Protein AF-A0A1V9ZG89-F1 (afdb_monomer_lite)

Radius of gyration: 30.17 Å; chains: 1; bounding box: 65×64×120 Å

InterPro domains:
  IPR013087 Zinc finger C2H2-type [PF13912] (312-332)
  IPR013087 Zinc finger C2H2-type [PS00028] (312-332)
  IPR013087 Zinc finger C2H2-type [PS50157] (310-337)

pLDDT: mean 73.25, std 16.42, range [35.5, 95.25]

Secondary structure (DSSP, 8-state):
--HHHHHHHHHHHHHHHHHHHHHHHHHTTSSS-HHHHHHHHH-TT--HHHHHHHHHHHHHHHHHHHHHHTT-----------TTT----GGGEEEETTEEEE--GGG-----EEES----TTTTT---SSS--TT---PPP-TTS-HHHHTPPPPPS-STTHHHHHHHHHHHHHHHTTTT--TTSPPHHHHHHHHHHHHHHHHHHHHHTT--HHHHHHHHHHHHHHHHH-S--S-HHHHHHHHHHHHHHHHSPPPPEE-TTT--EESSHHHHHH---S-----------------------EEETTEEEEE-SSSS-EESSHHHHHHHHHHHHHHHHHHS----PPPP----

Sequence (352 aa):
MSTTIDVHCTAFFAMLENASAKMNRMATIEEASVEERIVAAFATTATIADVKMIMTVIRSDLVEAAQTEVVSKPPVQPSYTCDMCGSQYPDSFVLVDNSIVCIGENGAGCGNVLESSRLFEGNAYRRFEDEEDRSHHGPAPNPLFSSAYNLKVNISKDGAGAAALRRTLDTVEMNCSEFDLDSRQTRMGYKDQMKRFAFKMIDDIGANLELHHRVLAVAKLTFARFRNHRAQIRHLHATIAACVLLALPATRPGPSFTCATCGAVFNAKRALRFHSCARRVSEVADAPEIEMVVEKPKSAIEFIGDRLVLPCYVCPRVFSTLAALEVHMARHANSKRKSTGLSDRPLKQSIH

Foldseek 3Di:
DPPPVVVVVVVVVVVVVVVVVVVVVVVVCVPPDLLQVLCCLLPVPDDSVRLVVLLVVLVVLLVVLVVVVPPDDDPPDDQDADPVPRDSDVVQWDQDQLWTFGCDVPRPGPRDTPGPNNDDVPPVQDPDDDDDRPSPPDDDADPLADPVVSPDDDQDPDDDCSVVVVVVSLVVQCVVQPPPDDPQAAGRSVLRVLLVVLLVSLVVVCVVSVPDVQLSVQLSSSSSSSSVSDRDDDCSSSSSSSSSVVSVVLPPQADWDADPQPRDTHSDPVVVVPDDDPPPDDDDDDDDDDDDPDPDDDFDFHDDDPATWGAAPVDRDTDRDPVVNVVVVVVVVVVVVVVPDDDDDDDDDDDD

Structure (mmCIF, N/CA/C/O backbone):
data_AF-A0A1V9ZG89-F1
#
_entry.id   AF-A0A1V9ZG89-F1
#
loop_
_atom_site.group_PDB
_atom_site.id
_atom_site.type_symbol
_atom_site.label_atom_id
_atom_site.label_alt_id
_atom_site.label_comp_id
_atom_site.label_asym_id
_atom_site.label_entity_id
_atom_site.label_seq_id
_atom_site.pdbx_PDB_ins_code
_atom_site.Cartn_x
_atom_site.Cartn_y
_atom_site.Cartn_z
_atom_site.occupancy
_atom_site.B_iso_or_equiv
_atom_site.auth_seq_id
_atom_site.auth_comp_id
_atom_site.auth_asym_id
_atom_site.auth_atom_id
_atom_site.pdbx_PDB_model_num
ATOM 1 N N . MET A 1 1 ? -9.612 4.943 60.350 1.00 49.91 1 MET A N 1
ATOM 2 C CA . MET A 1 1 ? -8.788 4.213 59.359 1.00 49.91 1 MET A CA 1
ATOM 3 C C . MET A 1 1 ? -9.660 3.332 58.447 1.00 49.91 1 MET A C 1
ATOM 5 O O . MET A 1 1 ? -9.361 2.162 58.286 1.00 49.91 1 MET A O 1
ATOM 9 N N . SER A 1 2 ? -10.735 3.865 57.844 1.00 54.31 2 SER A N 1
ATOM 10 C CA . SER A 1 2 ? -11.683 3.048 57.049 1.00 54.31 2 SER A CA 1
ATOM 11 C C . SER A 1 2 ? -11.973 3.600 55.648 1.00 54.31 2 SER A C 1
ATOM 13 O O . SER A 1 2 ? -12.810 3.057 54.947 1.00 54.31 2 SER A O 1
ATOM 15 N N . THR A 1 3 ? -11.305 4.676 55.220 1.00 57.50 3 THR A N 1
ATOM 16 C CA . THR A 1 3 ? -11.655 5.395 53.981 1.00 57.50 3 THR A CA 1
ATOM 17 C C . THR A 1 3 ? -10.809 5.006 52.769 1.00 57.50 3 THR A C 1
ATOM 19 O O . THR A 1 3 ? -11.207 5.268 51.643 1.00 57.50 3 THR A O 1
ATOM 22 N N . THR A 1 4 ? -9.655 4.362 52.956 1.00 56.50 4 THR A N 1
ATOM 23 C CA . THR A 1 4 ? -8.776 3.954 51.845 1.00 56.50 4 THR A CA 1
ATOM 24 C C . THR A 1 4 ? -9.200 2.632 51.203 1.00 56.50 4 THR A C 1
ATOM 26 O O . THR A 1 4 ? -8.993 2.441 50.008 1.00 56.50 4 THR A O 1
ATOM 29 N N . ILE A 1 5 ? -9.836 1.737 51.962 1.00 58.84 5 ILE A N 1
ATOM 30 C CA . ILE A 1 5 ? -10.285 0.425 51.468 1.00 58.84 5 ILE A CA 1
ATOM 31 C C . ILE A 1 5 ? -11.496 0.573 50.529 1.00 58.84 5 ILE A C 1
ATOM 33 O O . ILE A 1 5 ? -11.546 -0.093 49.494 1.00 58.84 5 ILE A O 1
ATOM 37 N N . ASP A 1 6 ? -12.406 1.509 50.812 1.00 59.34 6 ASP A N 1
ATOM 38 C CA . ASP A 1 6 ? -13.583 1.771 49.967 1.00 59.34 6 ASP A CA 1
ATOM 39 C C . ASP A 1 6 ? -13.225 2.367 48.598 1.00 59.34 6 ASP A C 1
ATOM 41 O O . ASP A 1 6 ? -13.835 2.024 47.583 1.00 59.34 6 ASP A O 1
ATOM 45 N N . VAL A 1 7 ? -12.191 3.210 48.527 1.00 66.50 7 VAL A N 1
ATOM 46 C CA . VAL A 1 7 ? -11.736 3.806 47.256 1.00 66.50 7 VAL A CA 1
ATOM 47 C C . VAL A 1 7 ? -11.095 2.750 46.349 1.00 66.50 7 VAL A C 1
ATOM 49 O O . VAL A 1 7 ? -11.297 2.755 45.135 1.00 66.50 7 VAL A O 1
ATOM 52 N N . HIS A 1 8 ? -10.362 1.795 46.924 1.00 63.19 8 HIS A N 1
ATOM 53 C CA . HIS A 1 8 ? -9.784 0.699 46.148 1.00 63.19 8 HIS A CA 1
ATOM 54 C C . HIS A 1 8 ? -10.832 -0.328 45.705 1.00 63.19 8 HIS A C 1
ATOM 56 O O . HIS A 1 8 ? -10.753 -0.812 44.575 1.00 63.19 8 HIS A O 1
ATOM 62 N N . CYS A 1 9 ? -11.844 -0.613 46.532 1.00 64.56 9 CYS A N 1
ATOM 63 C CA . CYS A 1 9 ? -12.944 -1.497 46.140 1.00 64.56 9 CYS A CA 1
ATOM 64 C C . CYS A 1 9 ? -13.782 -0.884 45.013 1.00 64.56 9 CYS A C 1
ATOM 66 O O . CYS A 1 9 ? -14.044 -1.551 44.015 1.00 64.56 9 CYS A O 1
ATOM 68 N N . THR A 1 10 ? -14.140 0.398 45.111 1.00 70.31 10 THR A N 1
ATOM 69 C CA . THR A 1 10 ? -14.907 1.090 44.059 1.00 70.31 10 THR A CA 1
ATOM 70 C C . THR A 1 10 ? -14.147 1.170 42.733 1.00 70.31 10 THR A C 1
ATOM 72 O O . THR A 1 10 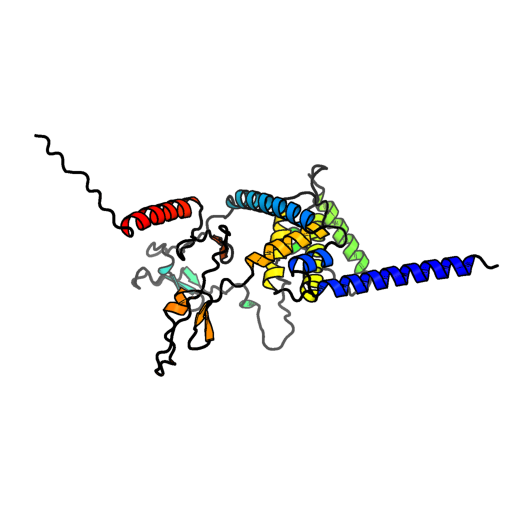? -14.731 0.906 41.682 1.00 70.31 10 THR A O 1
ATOM 75 N N . ALA A 1 11 ? -12.835 1.428 42.758 1.00 68.81 11 ALA A N 1
ATOM 76 C CA . ALA A 1 11 ? -12.003 1.396 41.552 1.00 68.81 11 ALA A CA 1
ATOM 77 C C . ALA A 1 11 ? -11.924 -0.008 40.920 1.00 68.81 11 ALA A C 1
ATOM 79 O O . ALA A 1 11 ? -11.954 -0.142 39.695 1.00 68.81 11 ALA A O 1
ATOM 80 N N . PHE A 1 12 ? -11.859 -1.058 41.742 1.00 73.06 12 PHE A N 1
ATOM 81 C CA . PHE A 1 12 ? -11.816 -2.441 41.272 1.00 73.06 12 PHE A CA 1
ATOM 82 C C . PHE A 1 12 ? -13.149 -2.888 40.650 1.00 73.06 12 PHE A C 1
ATOM 84 O O . PHE A 1 12 ? -13.154 -3.480 39.569 1.00 73.06 12 PHE A O 1
ATOM 91 N N . PHE A 1 13 ? -14.284 -2.537 41.264 1.00 71.50 13 PHE A N 1
ATOM 92 C CA . PHE A 1 13 ? -15.605 -2.813 40.691 1.00 71.50 13 PHE A CA 1
ATOM 93 C C . PHE A 1 13 ? -15.846 -2.035 39.391 1.00 71.50 13 PHE A C 1
ATOM 95 O O . PHE A 1 13 ? -16.314 -2.625 38.421 1.00 71.50 13 PHE A O 1
ATOM 102 N N . ALA A 1 14 ? -15.404 -0.777 39.297 1.00 68.00 14 ALA A N 1
ATOM 103 C CA . ALA A 1 14 ? -15.458 -0.018 38.046 1.00 68.00 14 ALA A CA 1
ATOM 104 C C . ALA A 1 14 ? -14.586 -0.639 36.933 1.00 68.00 14 ALA A C 1
ATOM 106 O O . ALA A 1 14 ? -14.942 -0.599 35.753 1.00 68.00 14 ALA A O 1
ATOM 107 N N . MET A 1 15 ? -13.441 -1.242 37.274 1.00 69.69 15 MET A N 1
ATOM 108 C CA . MET A 1 15 ? -12.623 -1.988 36.310 1.00 69.69 15 MET A CA 1
ATOM 109 C C . MET A 1 15 ? -13.309 -3.275 35.836 1.00 69.69 15 MET A C 1
ATOM 111 O O . MET A 1 15 ? -13.258 -3.580 34.643 1.00 69.69 15 MET A O 1
ATOM 115 N N . LEU A 1 16 ? -13.978 -4.002 36.733 1.00 67.00 16 LEU A N 1
ATOM 116 C CA . LEU A 1 16 ? -14.730 -5.213 36.394 1.00 67.00 16 LEU A CA 1
ATOM 117 C C . LEU A 1 16 ? -15.980 -4.915 35.561 1.00 67.00 16 LEU A C 1
ATOM 119 O O . LEU A 1 16 ? -16.250 -5.636 34.603 1.00 67.00 16 LEU A O 1
ATOM 123 N N . GLU A 1 17 ? -16.703 -3.836 35.854 1.00 69.75 17 GLU A N 1
ATOM 124 C CA . GLU A 1 17 ? -17.838 -3.388 35.042 1.00 69.75 17 GLU A CA 1
ATOM 125 C C . GLU A 1 17 ? -17.392 -2.962 33.639 1.00 69.75 17 GLU A C 1
ATOM 127 O O . GLU A 1 17 ? -18.022 -3.339 32.653 1.00 69.75 17 GLU A O 1
ATOM 132 N N . ASN A 1 18 ? -16.253 -2.272 33.516 1.00 66.62 18 ASN A N 1
ATOM 133 C CA . ASN A 1 18 ? -15.667 -1.940 32.215 1.00 66.62 18 ASN A CA 1
ATOM 134 C C . ASN A 1 18 ? -15.190 -3.185 31.447 1.00 66.62 18 ASN A C 1
ATOM 136 O O . ASN A 1 18 ? -15.340 -3.251 30.225 1.00 66.62 18 ASN A O 1
ATOM 140 N N . ALA A 1 19 ? -14.636 -4.185 32.139 1.00 57.94 19 ALA A N 1
ATOM 141 C CA . ALA A 1 19 ? -14.240 -5.456 31.535 1.00 57.94 19 ALA A CA 1
ATOM 142 C C . ALA A 1 19 ? -15.459 -6.280 31.086 1.00 57.94 19 ALA A C 1
ATOM 144 O O . ALA A 1 19 ? -15.465 -6.805 29.975 1.00 57.94 19 ALA A O 1
ATOM 145 N N . SER A 1 20 ? -16.518 -6.320 31.897 1.00 54.66 20 SER A N 1
ATOM 146 C CA . SER A 1 20 ? -17.792 -6.972 31.581 1.00 54.66 20 SER A CA 1
ATOM 147 C C . SER A 1 20 ? -18.514 -6.276 30.423 1.00 54.66 20 SER A C 1
ATOM 149 O O . SER A 1 20 ? -18.955 -6.931 29.483 1.00 54.66 20 SER A O 1
ATOM 151 N N . ALA A 1 21 ? -18.530 -4.940 30.393 1.00 55.59 21 ALA A N 1
ATOM 152 C CA . ALA A 1 21 ? -19.053 -4.167 29.267 1.00 55.59 21 ALA A CA 1
ATOM 153 C C . ALA A 1 21 ? -18.241 -4.400 27.981 1.00 55.59 21 ALA A C 1
ATOM 155 O O . ALA A 1 21 ? -18.813 -4.459 26.892 1.00 55.59 21 ALA A O 1
ATOM 156 N N . LYS A 1 22 ? -16.918 -4.576 28.091 1.00 55.16 22 LYS A N 1
ATOM 157 C CA . LYS A 1 22 ? -16.052 -4.949 26.965 1.00 55.16 22 LYS A CA 1
ATOM 158 C C . LYS A 1 22 ? -16.350 -6.369 26.472 1.00 55.16 22 LYS A C 1
ATOM 160 O O . LYS A 1 22 ? -16.452 -6.557 25.265 1.00 55.16 22 LYS A O 1
ATOM 165 N N . MET A 1 23 ? -16.555 -7.334 27.370 1.00 53.31 23 MET A N 1
ATOM 166 C CA . MET A 1 23 ? -16.915 -8.713 27.012 1.00 53.31 23 MET A CA 1
ATOM 167 C C . MET A 1 23 ? -18.323 -8.817 26.408 1.00 53.31 23 MET A C 1
ATOM 169 O O . MET A 1 23 ? -18.484 -9.446 25.367 1.00 53.31 23 MET A O 1
ATOM 173 N N . ASN A 1 24 ? -19.319 -8.130 26.973 1.00 54.62 24 ASN A N 1
ATOM 174 C CA . ASN A 1 24 ? -20.681 -8.100 26.429 1.00 54.62 24 ASN A CA 1
ATOM 175 C C . ASN A 1 24 ? -20.750 -7.398 25.066 1.00 54.62 24 ASN A C 1
ATOM 177 O O . ASN A 1 24 ? -21.476 -7.853 24.187 1.00 54.62 24 ASN A O 1
ATOM 181 N N . ARG A 1 25 ? -19.948 -6.346 24.837 1.00 55.53 25 ARG A N 1
ATOM 182 C CA . ARG A 1 25 ? -19.817 -5.741 23.500 1.00 55.53 25 ARG A CA 1
ATOM 183 C C . ARG A 1 25 ? -19.153 -6.682 22.498 1.00 55.53 25 ARG A C 1
ATOM 185 O O . ARG A 1 25 ? -19.519 -6.645 21.333 1.00 55.53 25 ARG A O 1
ATOM 192 N N . MET A 1 26 ? -18.208 -7.521 22.928 1.00 50.84 26 MET A N 1
ATOM 193 C CA . MET A 1 26 ? -17.593 -8.531 22.059 1.00 50.84 26 MET A CA 1
ATOM 194 C C . MET A 1 26 ? -18.554 -9.672 21.702 1.00 50.84 26 MET A C 1
ATOM 196 O O . MET A 1 26 ? -18.493 -10.161 20.581 1.00 50.84 26 MET A O 1
ATOM 200 N N . ALA A 1 27 ? -19.477 -10.039 22.593 1.00 44.66 27 ALA A N 1
ATOM 201 C CA . ALA A 1 27 ? -20.496 -11.054 22.316 1.00 44.66 27 ALA A CA 1
ATOM 202 C C . ALA A 1 27 ? -21.571 -10.569 21.321 1.00 44.66 27 ALA A C 1
ATOM 204 O O . ALA A 1 27 ? -21.986 -11.316 20.444 1.00 44.66 27 ALA A O 1
ATOM 205 N N . THR A 1 28 ? -21.967 -9.291 21.366 1.00 50.47 28 THR A N 1
ATOM 206 C CA . THR A 1 28 ? -22.924 -8.712 20.394 1.00 50.47 28 THR A CA 1
ATOM 207 C C . THR A 1 28 ? -22.358 -8.524 18.976 1.00 50.47 28 THR A C 1
ATOM 209 O O . THR A 1 28 ? -23.085 -8.140 18.067 1.00 50.47 28 THR A O 1
ATOM 212 N N . ILE A 1 29 ? -21.058 -8.763 18.770 1.00 51.72 29 ILE A N 1
ATOM 213 C CA . ILE A 1 29 ? -20.357 -8.592 17.483 1.00 51.72 29 ILE A CA 1
ATOM 214 C C . ILE A 1 29 ? -20.513 -9.825 16.572 1.00 51.72 29 ILE A C 1
ATOM 216 O O . ILE A 1 29 ? -20.262 -9.716 15.372 1.00 51.72 29 ILE A O 1
ATOM 220 N N . GLU A 1 30 ? -20.963 -10.973 17.090 1.00 50.12 30 GLU A N 1
ATOM 221 C CA . GLU A 1 30 ? -21.117 -12.203 16.293 1.00 50.12 30 GLU A CA 1
ATOM 222 C C . GLU A 1 30 ? -22.303 -12.163 15.309 1.00 50.12 30 GLU A C 1
ATOM 224 O O . GLU A 1 30 ? -22.226 -12.789 14.255 1.00 50.12 30 GLU A O 1
ATOM 229 N N . GLU A 1 31 ? -23.336 -11.354 15.573 1.00 47.06 31 GLU A N 1
ATOM 230 C CA . GLU A 1 31 ? -24.466 -11.119 14.648 1.00 47.06 31 GLU A CA 1
ATOM 231 C C . GLU A 1 31 ? -24.341 -9.808 13.846 1.00 47.06 31 GLU A C 1
ATOM 233 O O . GLU A 1 31 ? -25.161 -9.513 12.974 1.00 47.06 31 GLU A O 1
ATOM 238 N N . ALA A 1 32 ? -23.304 -9.013 14.116 1.00 59.25 32 ALA A N 1
ATOM 239 C CA . ALA A 1 32 ? -23.079 -7.728 13.467 1.00 59.25 32 ALA A CA 1
ATOM 240 C C . ALA A 1 32 ? -22.470 -7.913 12.068 1.00 59.25 32 ALA A C 1
ATOM 242 O O . ALA A 1 32 ? -21.632 -8.795 11.836 1.00 59.25 32 ALA A O 1
ATOM 243 N N . SER A 1 33 ? -22.852 -7.057 11.114 1.00 76.94 33 SER A N 1
ATOM 244 C CA . SER A 1 33 ? -22.313 -7.164 9.752 1.00 76.94 33 SER A CA 1
ATOM 245 C C . SER A 1 33 ? -20.785 -7.001 9.771 1.00 76.94 33 SER A C 1
ATOM 247 O O . SER A 1 33 ? -20.238 -6.281 10.609 1.00 76.94 33 SER A O 1
ATOM 249 N N . VAL A 1 34 ? -20.071 -7.637 8.834 1.00 80.56 34 VAL A N 1
ATOM 250 C CA . VAL A 1 34 ? -18.593 -7.587 8.757 1.00 80.56 34 VAL A CA 1
ATOM 251 C C . VAL A 1 34 ? -18.058 -6.147 8.819 1.00 80.56 34 VAL A C 1
ATOM 253 O O . VAL A 1 34 ? -17.001 -5.899 9.395 1.00 80.56 34 VAL A O 1
ATOM 256 N N . GLU A 1 35 ? -18.807 -5.182 8.280 1.00 82.50 35 GLU A N 1
ATOM 257 C CA . GLU A 1 35 ? -18.455 -3.760 8.315 1.00 82.50 35 GLU A CA 1
ATOM 258 C C . GLU A 1 35 ? -18.472 -3.181 9.739 1.00 82.50 35 GLU A C 1
ATOM 260 O O . GLU A 1 35 ? -17.590 -2.408 10.108 1.00 82.50 35 GLU A O 1
ATOM 265 N N . GLU A 1 36 ? -19.436 -3.582 10.564 1.00 82.81 36 GLU A N 1
ATOM 266 C CA . GLU A 1 36 ? -19.601 -3.108 11.943 1.00 82.81 36 GLU A CA 1
ATOM 267 C C . GLU A 1 36 ? -18.525 -3.700 12.853 1.00 82.81 36 GLU A C 1
ATOM 269 O O . GLU A 1 36 ? -17.955 -2.989 13.682 1.00 82.81 36 GLU A O 1
ATOM 274 N N . ARG A 1 37 ? -18.166 -4.971 12.622 1.00 83.31 37 ARG A N 1
ATOM 275 C CA . ARG A 1 37 ? -17.046 -5.639 13.302 1.00 83.31 37 ARG A CA 1
ATOM 276 C C . ARG A 1 37 ? -15.723 -4.911 13.050 1.00 83.31 37 ARG A C 1
ATOM 278 O O . ARG A 1 37 ? -14.941 -4.710 13.977 1.00 83.31 37 ARG A O 1
ATOM 285 N N . ILE A 1 38 ? -15.489 -4.470 11.811 1.00 84.62 38 ILE A N 1
ATOM 286 C CA . ILE A 1 38 ? -14.295 -3.699 11.435 1.00 84.62 38 ILE A CA 1
ATOM 287 C C . ILE A 1 38 ? -14.296 -2.335 12.128 1.00 84.62 38 ILE A C 1
ATOM 289 O O . ILE A 1 38 ? -13.294 -1.960 12.736 1.00 84.62 38 ILE A O 1
ATOM 293 N N . VAL A 1 39 ? -15.405 -1.593 12.077 1.00 85.62 39 VAL A N 1
ATOM 294 C CA . VAL A 1 39 ? -15.476 -0.270 12.720 1.00 85.62 39 VAL A CA 1
ATOM 295 C C . VAL A 1 39 ? -15.257 -0.384 14.229 1.00 85.62 39 VAL A C 1
ATOM 297 O O . VAL A 1 39 ? -14.451 0.370 14.769 1.00 85.62 39 VAL A O 1
ATOM 300 N N . ALA A 1 40 ? -15.873 -1.367 14.887 1.00 85.19 40 ALA A N 1
ATOM 301 C CA . ALA A 1 40 ? -15.694 -1.606 16.316 1.00 85.19 40 ALA A CA 1
ATOM 302 C C . ALA A 1 40 ? -14.246 -1.980 16.686 1.00 85.19 40 ALA A C 1
ATOM 304 O O . ALA A 1 40 ? -13.751 -1.554 17.731 1.00 85.19 40 ALA A O 1
ATOM 305 N N . ALA A 1 41 ? -13.556 -2.743 15.830 1.00 83.50 41 ALA A N 1
ATOM 306 C CA . ALA A 1 41 ? -12.175 -3.159 16.064 1.00 83.50 41 ALA A CA 1
ATOM 307 C C . ALA A 1 41 ? -11.163 -2.014 15.890 1.00 83.50 41 ALA A C 1
ATOM 309 O O . ALA A 1 41 ? -10.198 -1.925 16.648 1.00 83.50 41 ALA A O 1
ATOM 310 N N . PHE A 1 42 ? -11.372 -1.133 14.906 1.00 82.12 42 PHE A N 1
ATOM 311 C CA . PHE A 1 42 ? -10.442 -0.038 14.618 1.00 82.12 42 PHE A CA 1
ATOM 312 C C . PHE A 1 42 ? -10.752 1.246 15.392 1.00 82.12 42 PHE A C 1
ATOM 314 O O . PHE A 1 42 ? -9.827 1.925 15.834 1.00 82.12 42 PHE A O 1
ATOM 321 N N . ALA A 1 43 ? -12.024 1.617 15.535 1.00 79.75 43 ALA A N 1
ATOM 322 C CA . ALA A 1 43 ? -12.442 2.908 16.067 1.00 79.75 43 ALA A CA 1
ATOM 323 C C . ALA A 1 43 ? -13.523 2.734 17.139 1.00 79.75 43 ALA A C 1
ATOM 325 O O . ALA A 1 43 ? -14.717 2.827 16.874 1.00 79.75 43 ALA A O 1
ATOM 326 N N . THR A 1 44 ? -13.090 2.562 18.388 1.00 75.50 44 THR A N 1
ATOM 327 C CA . THR A 1 44 ? -13.987 2.387 19.545 1.00 75.50 44 THR A CA 1
ATOM 328 C C . THR A 1 44 ? -14.860 3.608 19.854 1.00 75.50 44 THR A C 1
ATOM 330 O O . THR A 1 44 ? -15.814 3.494 20.620 1.00 75.50 44 THR A O 1
ATOM 333 N N . THR A 1 45 ? -14.545 4.773 19.279 1.00 78.00 45 THR A N 1
ATOM 334 C CA . THR A 1 45 ? -15.222 6.054 19.532 1.00 78.00 45 THR A CA 1
ATOM 335 C C . THR A 1 45 ? -16.022 6.595 18.346 1.00 78.00 45 THR A C 1
ATOM 337 O O . THR A 1 45 ? -16.709 7.598 18.513 1.00 78.00 45 THR A O 1
ATOM 340 N N . ALA A 1 46 ? -15.936 5.980 17.162 1.00 81.19 46 ALA A N 1
ATOM 341 C CA . ALA A 1 46 ? -16.580 6.486 15.948 1.00 81.19 46 ALA A CA 1
ATOM 342 C C . ALA A 1 46 ? -17.772 5.615 15.545 1.00 81.19 46 ALA A C 1
ATOM 344 O O . ALA A 1 46 ? -17.727 4.391 15.671 1.00 81.19 46 ALA A O 1
ATOM 345 N N . THR A 1 47 ? -18.823 6.239 15.011 1.00 85.31 47 THR A N 1
ATOM 346 C CA . THR A 1 47 ? -19.957 5.496 14.452 1.00 85.31 47 THR A CA 1
ATOM 347 C C . THR A 1 47 ? -19.686 5.086 13.003 1.00 85.31 47 THR A C 1
ATOM 349 O O . THR A 1 47 ? -18.855 5.672 12.305 1.00 85.31 47 THR A O 1
ATOM 352 N N . ILE A 1 48 ? -20.431 4.099 12.502 1.00 83.75 48 ILE A N 1
ATOM 353 C CA . ILE A 1 48 ? -20.347 3.662 11.097 1.00 83.75 48 ILE A CA 1
ATOM 354 C C . ILE A 1 48 ? -20.666 4.820 10.134 1.00 83.75 48 ILE A C 1
ATOM 356 O O . ILE A 1 48 ? -20.083 4.902 9.052 1.00 83.75 48 ILE A O 1
ATOM 360 N N . ALA A 1 49 ? -21.565 5.732 10.520 1.00 86.19 49 ALA A N 1
ATOM 361 C CA . ALA A 1 49 ? -21.911 6.906 9.722 1.00 86.19 49 ALA A CA 1
ATOM 362 C C . ALA A 1 49 ? -20.714 7.858 9.561 1.00 86.19 49 ALA A C 1
ATOM 364 O O . ALA A 1 49 ? -20.426 8.296 8.444 1.00 86.19 49 ALA A O 1
ATOM 365 N N . ASP A 1 50 ? -19.961 8.096 10.638 1.00 84.94 50 ASP A N 1
ATOM 366 C CA . ASP A 1 50 ? -18.760 8.939 10.612 1.00 84.94 50 ASP A CA 1
ATOM 367 C C . ASP A 1 50 ? -17.685 8.341 9.702 1.00 84.94 50 ASP A C 1
ATOM 369 O O . ASP A 1 50 ? -17.090 9.032 8.870 1.00 84.94 50 ASP A O 1
ATOM 373 N N . VAL A 1 51 ? -17.478 7.024 9.797 1.00 86.62 51 VAL A N 1
ATOM 374 C CA . VAL A 1 51 ? -16.522 6.311 8.943 1.00 86.62 51 VAL A CA 1
ATOM 375 C C . VAL A 1 51 ? -16.953 6.377 7.474 1.00 86.62 51 VAL A C 1
ATOM 377 O O . VAL A 1 51 ? -16.112 6.618 6.609 1.00 86.62 51 VAL A O 1
ATOM 380 N N . LYS A 1 52 ? -18.253 6.261 7.168 1.00 87.94 52 LYS A N 1
ATOM 381 C CA . LYS A 1 52 ? -18.779 6.407 5.797 1.00 87.94 52 LYS A CA 1
ATOM 382 C C . LYS A 1 52 ? -18.561 7.812 5.224 1.00 87.94 52 LYS A C 1
ATOM 384 O O . LYS A 1 52 ? -18.222 7.927 4.045 1.00 87.94 52 LYS A O 1
ATOM 389 N N . MET A 1 53 ? -18.675 8.868 6.031 1.00 88.19 53 MET A N 1
ATOM 390 C CA . MET A 1 53 ? -18.314 10.226 5.595 1.00 88.19 53 MET A CA 1
ATOM 391 C C . MET A 1 53 ? -16.815 10.338 5.289 1.00 88.19 53 MET A C 1
ATOM 393 O O . MET A 1 53 ? -16.421 10.874 4.249 1.00 88.19 53 MET A O 1
ATOM 397 N N . ILE A 1 54 ? -15.963 9.753 6.133 1.00 87.56 54 ILE A N 1
ATOM 398 C CA . ILE A 1 54 ? -14.516 9.710 5.888 1.00 87.56 54 ILE A CA 1
ATOM 399 C C . ILE A 1 54 ? -14.206 8.925 4.602 1.00 87.56 54 ILE A C 1
ATOM 401 O O . ILE A 1 54 ? -13.367 9.357 3.814 1.00 87.56 54 ILE A O 1
ATOM 405 N N . MET A 1 55 ? -14.920 7.829 4.321 1.00 88.31 55 MET A N 1
ATOM 406 C CA . MET A 1 55 ? -14.766 7.070 3.072 1.00 88.31 55 MET A CA 1
ATOM 407 C C . MET A 1 55 ? -15.045 7.924 1.830 1.00 88.31 55 MET A C 1
ATOM 409 O O . MET A 1 55 ? -14.351 7.765 0.825 1.00 88.31 55 MET A O 1
ATOM 413 N N . THR A 1 56 ? -16.039 8.821 1.869 1.00 89.25 56 THR A N 1
ATOM 414 C CA . THR A 1 56 ? -16.315 9.710 0.727 1.00 89.25 56 THR A CA 1
ATOM 415 C C . THR A 1 56 ? -15.186 10.703 0.478 1.00 89.25 56 THR A C 1
ATOM 417 O O . THR A 1 56 ? -14.807 10.889 -0.675 1.00 89.25 56 THR A O 1
ATOM 420 N N . VAL A 1 57 ? -14.584 11.240 1.543 1.00 89.50 57 VAL A N 1
ATOM 421 C CA . VAL A 1 57 ? -13.425 12.143 1.449 1.00 89.50 57 VAL A CA 1
ATOM 422 C C . VAL A 1 57 ? -12.193 11.402 0.929 1.00 89.50 57 VAL A C 1
ATOM 424 O O . VAL A 1 57 ? -11.495 11.885 0.047 1.00 89.50 57 VAL A O 1
ATOM 427 N N . ILE A 1 58 ? -11.941 10.184 1.415 1.00 89.06 58 ILE A N 1
ATOM 428 C CA . ILE A 1 58 ? -10.826 9.372 0.912 1.00 89.06 58 ILE A CA 1
ATOM 429 C C . ILE A 1 58 ? -11.009 9.094 -0.584 1.00 89.06 58 ILE A C 1
ATOM 431 O O . ILE A 1 58 ? -10.051 9.179 -1.344 1.00 89.06 58 ILE A O 1
ATOM 435 N N . ARG A 1 59 ? -12.230 8.779 -1.034 1.00 88.69 59 ARG A N 1
ATOM 436 C CA . ARG A 1 59 ? -12.496 8.540 -2.459 1.00 88.69 59 ARG A CA 1
ATOM 437 C C . ARG A 1 59 ? -12.238 9.775 -3.319 1.00 88.69 59 ARG A C 1
ATOM 439 O O . ARG A 1 59 ? -11.619 9.610 -4.366 1.00 88.69 59 ARG A O 1
ATOM 446 N N . SER A 1 60 ? -12.689 10.964 -2.912 1.00 88.25 60 SER A N 1
ATOM 447 C CA . SER A 1 60 ? -12.433 12.193 -3.680 1.00 88.25 60 SER A CA 1
ATOM 448 C C . SER A 1 60 ? -10.938 12.473 -3.786 1.00 88.25 60 SER A C 1
ATOM 450 O O . SER A 1 60 ? -10.422 12.642 -4.886 1.00 88.25 60 SER A O 1
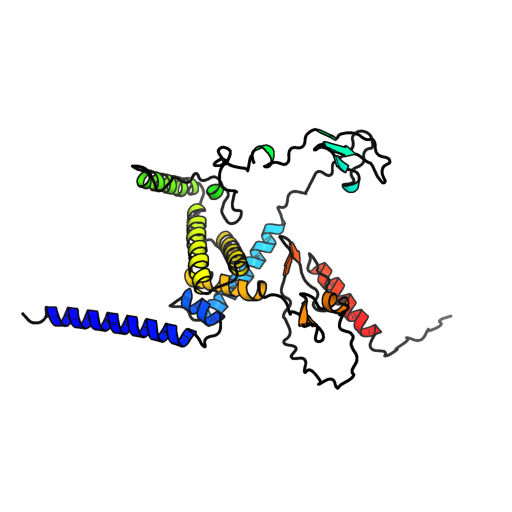ATOM 452 N N . ASP A 1 61 ? -10.224 12.379 -2.667 1.00 86.62 61 ASP A N 1
ATOM 453 C CA . ASP A 1 61 ? -8.785 12.630 -2.612 1.00 86.62 61 ASP A CA 1
ATOM 454 C C . ASP A 1 61 ? -7.991 11.628 -3.462 1.00 86.62 61 ASP A C 1
ATOM 456 O O . ASP A 1 61 ? -7.004 11.979 -4.101 1.00 86.62 61 ASP A O 1
ATOM 460 N N . LEU A 1 62 ? -8.405 10.359 -3.498 1.00 85.38 62 LEU A N 1
ATOM 461 C CA . LEU A 1 62 ? -7.754 9.358 -4.344 1.00 85.38 62 LEU A CA 1
ATOM 462 C C . LEU A 1 62 ? -7.980 9.620 -5.836 1.00 85.38 62 LEU A C 1
ATOM 464 O O . LEU A 1 62 ? -7.104 9.301 -6.638 1.00 85.38 62 LEU A O 1
ATOM 468 N N . VAL A 1 63 ? -9.130 10.183 -6.213 1.00 85.75 63 VAL A N 1
ATOM 469 C CA . VAL A 1 63 ? -9.399 10.597 -7.597 1.00 85.75 63 VAL A CA 1
ATOM 470 C C . VAL A 1 63 ? -8.535 11.802 -7.968 1.00 85.75 63 VAL A C 1
ATOM 472 O O . VAL A 1 63 ? -7.925 11.795 -9.035 1.00 85.75 63 VAL A O 1
ATOM 475 N N . GLU A 1 64 ? -8.414 12.790 -7.081 1.00 83.75 64 GLU A N 1
ATOM 476 C CA . GLU A 1 64 ? -7.542 13.959 -7.273 1.00 83.75 64 GLU A CA 1
ATOM 477 C C . GLU A 1 64 ? -6.057 13.561 -7.365 1.00 83.75 64 GLU A C 1
ATOM 479 O O . GLU A 1 64 ? -5.333 14.002 -8.264 1.00 83.75 64 GLU A O 1
ATOM 484 N N . ALA A 1 65 ? -5.608 12.646 -6.501 1.00 78.94 65 ALA A N 1
ATOM 485 C CA . ALA A 1 65 ? -4.260 12.083 -6.551 1.00 78.94 65 ALA A CA 1
ATOM 486 C C . ALA A 1 65 ? -4.007 11.310 -7.859 1.00 78.94 65 ALA A C 1
ATOM 488 O O . ALA A 1 65 ? -2.962 11.457 -8.489 1.00 78.94 65 ALA A O 1
ATOM 489 N N . ALA A 1 66 ? -4.981 10.520 -8.320 1.00 77.44 66 ALA A N 1
ATOM 490 C CA . ALA A 1 66 ? -4.850 9.785 -9.575 1.00 77.44 66 ALA A CA 1
ATOM 491 C C . ALA A 1 66 ? -4.749 10.716 -10.794 1.00 77.44 66 ALA A C 1
ATOM 493 O O . ALA A 1 66 ? -4.052 10.389 -11.747 1.00 77.44 66 ALA A O 1
ATOM 494 N N . GLN A 1 67 ? -5.412 11.875 -10.779 1.00 74.75 67 GLN A N 1
ATOM 495 C CA . GLN A 1 67 ? -5.318 12.857 -11.866 1.00 74.75 67 GLN A CA 1
ATOM 496 C C . GLN A 1 67 ? -3.950 13.550 -11.918 1.00 74.75 67 GLN A C 1
ATOM 498 O O . GLN A 1 67 ? -3.477 13.887 -13.002 1.00 74.75 67 GLN A O 1
ATOM 503 N N . THR A 1 68 ? -3.296 13.728 -10.770 1.00 67.06 68 THR A N 1
ATOM 504 C CA . THR A 1 68 ? -1.975 14.369 -10.680 1.00 67.06 68 THR A CA 1
ATOM 505 C C . THR A 1 68 ? -0.820 13.421 -11.025 1.00 67.06 68 THR A C 1
ATOM 507 O O . THR A 1 68 ? 0.162 13.856 -11.624 1.00 67.06 68 THR A O 1
ATOM 510 N N . GLU A 1 69 ? -0.941 12.119 -10.743 1.00 60.72 69 GLU A N 1
ATOM 511 C CA . GLU A 1 69 ? 0.099 11.112 -11.038 1.00 60.72 69 GLU A CA 1
ATOM 512 C C . GLU A 1 69 ? 0.255 10.762 -12.536 1.00 60.72 69 GLU A C 1
ATOM 514 O O . GLU A 1 69 ? 1.263 10.177 -12.933 1.00 60.72 69 GLU A O 1
ATOM 519 N N . VAL A 1 70 ? -0.695 11.127 -13.405 1.00 54.66 70 VAL A N 1
ATOM 520 C CA . VAL A 1 70 ? -0.674 10.757 -14.841 1.00 54.66 70 VAL A CA 1
ATOM 521 C C . VAL A 1 70 ? 0.419 11.489 -15.645 1.00 54.66 70 VAL A C 1
ATOM 523 O O . VAL A 1 70 ? 0.717 11.099 -16.772 1.00 54.66 70 VAL A O 1
ATOM 526 N N . VAL A 1 71 ? 1.082 12.501 -15.077 1.00 50.78 71 VAL A N 1
ATOM 527 C CA . VAL A 1 71 ? 2.000 13.386 -15.819 1.00 50.78 71 VAL A CA 1
ATOM 528 C C . VAL A 1 71 ? 3.455 12.879 -15.887 1.00 50.78 71 VAL A C 1
ATOM 530 O O . VAL A 1 71 ? 4.222 13.374 -16.707 1.00 50.78 71 VAL A O 1
ATOM 533 N N . SER A 1 72 ? 3.869 11.875 -15.103 1.00 47.91 72 SER A N 1
ATOM 534 C CA . SER A 1 72 ? 5.306 11.571 -14.926 1.00 47.91 72 SER A CA 1
ATOM 535 C C . SER A 1 72 ? 5.750 10.134 -15.206 1.00 47.91 72 SER A C 1
ATOM 537 O O . SER A 1 72 ? 6.798 9.722 -14.708 1.00 47.91 72 SER A O 1
ATOM 539 N N . LYS A 1 73 ? 5.034 9.350 -16.027 1.00 45.94 73 LYS A N 1
ATOM 540 C CA . LYS A 1 73 ? 5.673 8.140 -16.572 1.00 45.94 73 LYS A CA 1
ATOM 541 C C . LYS A 1 73 ? 6.687 8.566 -17.638 1.00 45.94 73 LYS A C 1
ATOM 543 O O . LYS A 1 73 ? 6.250 9.072 -18.674 1.00 45.94 73 LYS A O 1
ATOM 548 N N . PRO A 1 74 ? 8.006 8.376 -17.424 1.00 42.16 74 PRO A N 1
ATOM 549 C CA . PRO A 1 74 ? 8.958 8.537 -18.510 1.00 42.16 74 PRO A CA 1
ATOM 550 C C . PRO A 1 74 ? 8.538 7.598 -19.650 1.00 42.16 74 PRO A C 1
ATOM 552 O O . PRO A 1 74 ? 8.006 6.511 -19.377 1.00 42.16 74 PRO A O 1
ATOM 555 N N . PRO A 1 75 ? 8.706 8.010 -20.917 1.00 43.28 75 PRO A N 1
ATOM 556 C CA . PRO A 1 75 ? 8.409 7.145 -22.046 1.00 43.28 75 PRO A CA 1
ATOM 557 C C . PRO A 1 75 ? 9.158 5.828 -21.845 1.00 43.28 75 PRO A C 1
ATOM 559 O O . PRO A 1 75 ? 10.365 5.816 -21.622 1.00 43.28 75 PRO A O 1
ATOM 562 N N . VAL A 1 76 ? 8.422 4.718 -21.873 1.00 51.50 76 VAL A N 1
ATOM 563 C CA . VAL A 1 76 ? 9.025 3.387 -21.898 1.00 51.50 76 VAL A CA 1
ATOM 564 C C . VAL A 1 76 ? 9.807 3.296 -23.205 1.00 51.50 76 VAL A C 1
ATOM 566 O O . VAL A 1 76 ? 9.211 3.124 -24.264 1.00 51.50 76 VAL A O 1
ATOM 569 N N . GLN A 1 77 ? 11.122 3.461 -23.141 1.00 45.62 77 GLN A N 1
ATOM 570 C CA . GLN A 1 77 ? 12.058 3.156 -24.220 1.00 45.62 77 GLN A CA 1
ATOM 571 C C . GLN A 1 77 ? 13.334 2.556 -23.607 1.00 45.62 77 GLN A C 1
ATOM 573 O O . GLN A 1 77 ? 13.662 2.913 -22.473 1.00 45.62 77 GLN A O 1
ATOM 578 N N . PRO A 1 78 ? 14.029 1.632 -24.303 1.00 52.75 78 PRO A N 1
ATOM 579 C CA . PRO A 1 78 ? 14.067 1.509 -25.761 1.00 52.75 78 PRO A CA 1
ATOM 580 C C . PRO A 1 78 ? 13.505 0.188 -26.307 1.00 52.75 78 PRO A C 1
ATOM 582 O O . PRO A 1 78 ? 13.788 -0.898 -25.806 1.00 52.75 78 PRO A O 1
ATOM 585 N N . SER A 1 79 ? 12.745 0.279 -27.399 1.00 70.69 79 SER A N 1
ATOM 586 C CA . SER A 1 79 ? 12.715 -0.795 -28.387 1.00 70.69 79 SER A CA 1
ATOM 587 C C . SER A 1 79 ? 14.128 -0.919 -28.954 1.00 70.69 79 SER A C 1
ATOM 589 O O . SER A 1 79 ? 14.672 0.073 -29.439 1.00 70.69 79 SER A O 1
ATOM 591 N N . TYR A 1 80 ? 14.737 -2.098 -28.847 1.00 74.88 80 TYR A N 1
ATOM 592 C CA . TYR A 1 80 ? 16.032 -2.376 -29.462 1.00 74.88 80 TYR A CA 1
ATOM 593 C C . TYR A 1 80 ? 16.009 -1.999 -30.951 1.00 74.88 80 TYR A C 1
ATOM 595 O O . TYR A 1 80 ? 14.976 -2.128 -31.612 1.00 74.88 80 TYR A O 1
ATOM 603 N N . THR A 1 81 ? 17.138 -1.525 -31.474 1.00 83.56 81 THR A N 1
ATOM 604 C CA . THR A 1 81 ? 17.302 -1.213 -32.897 1.00 83.56 81 THR A CA 1
ATOM 605 C C . THR A 1 81 ? 18.456 -2.039 -33.466 1.00 83.56 81 THR A C 1
ATOM 607 O O . THR A 1 81 ? 19.566 -1.910 -32.958 1.00 83.56 81 THR A O 1
ATOM 610 N N . CYS A 1 82 ? 18.240 -2.905 -34.476 1.00 82.00 82 CYS A N 1
ATOM 611 C CA . CYS A 1 82 ? 19.372 -3.612 -35.115 1.00 82.00 82 CYS A CA 1
ATOM 612 C C . CYS A 1 82 ? 20.178 -2.613 -35.953 1.00 82.00 82 CYS A C 1
ATOM 614 O O . CYS A 1 82 ? 19.663 -2.125 -36.953 1.00 82.00 82 CYS A O 1
ATOM 616 N N . ASP A 1 83 ? 21.452 -2.386 -35.629 1.00 83.31 83 ASP A N 1
ATOM 617 C CA . ASP A 1 83 ? 22.338 -1.513 -36.424 1.00 83.31 83 ASP A CA 1
ATOM 618 C C . ASP A 1 83 ? 22.499 -1.981 -37.882 1.00 83.31 83 ASP A C 1
ATOM 620 O O . ASP A 1 83 ? 22.747 -1.182 -38.780 1.00 83.31 83 ASP A O 1
ATOM 624 N N . MET A 1 84 ? 22.316 -3.282 -38.133 1.00 80.06 84 MET A N 1
ATOM 625 C CA . MET A 1 84 ? 22.517 -3.893 -39.451 1.00 80.06 84 MET A CA 1
ATOM 626 C C . MET A 1 84 ? 21.264 -3.909 -40.335 1.00 80.06 84 MET A C 1
ATOM 628 O O . MET A 1 84 ? 21.390 -3.875 -41.554 1.00 80.06 84 MET A O 1
ATOM 632 N N . CYS A 1 85 ? 20.059 -3.994 -39.760 1.00 78.00 85 CYS A N 1
ATOM 633 C CA . CYS A 1 85 ? 18.811 -4.048 -40.542 1.00 78.00 85 CYS A CA 1
ATOM 634 C C . CYS A 1 85 ? 17.794 -2.958 -40.184 1.00 78.00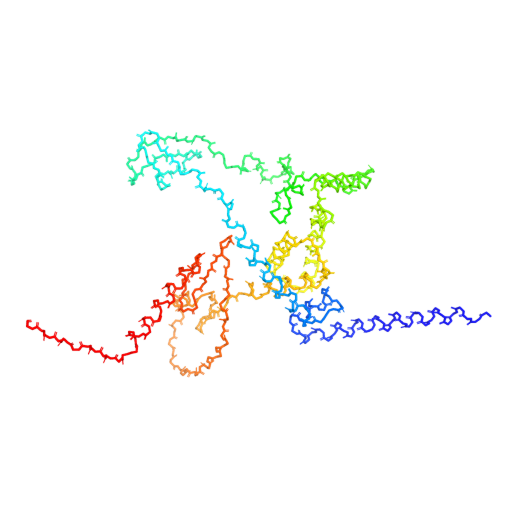 85 CYS A C 1
ATOM 636 O O . CYS A 1 85 ? 16.735 -2.884 -40.800 1.00 78.00 85 CYS A O 1
ATOM 638 N N . GLY A 1 86 ? 18.100 -2.108 -39.202 1.00 77.12 86 GLY A N 1
ATOM 639 C CA . GLY A 1 86 ? 17.256 -0.997 -38.772 1.00 77.12 86 GLY A CA 1
ATOM 640 C C . GLY A 1 86 ? 15.932 -1.410 -38.127 1.00 77.12 86 GLY A C 1
ATOM 641 O O . GLY A 1 86 ? 15.091 -0.541 -37.905 1.00 77.12 86 GLY A O 1
ATOM 642 N N . SER A 1 87 ? 15.712 -2.699 -37.835 1.00 78.12 87 SER A N 1
ATOM 643 C CA . SER A 1 87 ? 14.472 -3.160 -37.210 1.00 78.12 87 SER A CA 1
ATOM 644 C C . SER A 1 87 ? 14.296 -2.502 -35.845 1.00 78.12 87 SER A C 1
ATOM 646 O O . SER A 1 87 ? 15.232 -2.463 -35.056 1.00 78.12 87 SER A O 1
ATOM 648 N N . GLN A 1 88 ? 13.098 -1.983 -35.573 1.00 79.31 88 GLN A N 1
ATOM 649 C CA . GLN A 1 88 ? 12.740 -1.355 -34.290 1.00 79.31 88 GLN A CA 1
ATOM 650 C C . GLN A 1 88 ? 11.614 -2.118 -33.580 1.00 79.31 88 GLN A C 1
ATOM 652 O O . GLN A 1 88 ? 11.099 -1.692 -32.548 1.00 79.31 88 GLN A O 1
ATOM 657 N N . TYR A 1 89 ? 11.182 -3.239 -34.158 1.00 77.19 89 TYR A N 1
ATOM 658 C CA . TYR A 1 89 ? 10.031 -3.985 -33.676 1.00 77.19 89 TYR A CA 1
ATOM 659 C C . TYR A 1 89 ? 10.438 -4.932 -32.545 1.00 77.19 89 TYR A C 1
ATOM 661 O O . TYR A 1 89 ? 11.371 -5.715 -32.734 1.00 77.19 89 TYR A O 1
ATOM 669 N N . PRO A 1 90 ? 9.731 -4.931 -31.399 1.00 78.25 90 PRO A N 1
ATOM 670 C CA . PRO A 1 90 ? 10.027 -5.823 -30.276 1.00 78.25 90 PRO A CA 1
ATOM 671 C C . PRO A 1 90 ? 10.064 -7.308 -30.661 1.00 78.25 90 PRO A C 1
ATOM 673 O O . PRO A 1 90 ? 10.919 -8.039 -30.175 1.00 78.25 90 PRO A O 1
ATOM 676 N N . ASP A 1 91 ? 9.197 -7.726 -31.587 1.00 80.19 91 ASP A N 1
ATOM 677 C CA . ASP A 1 91 ? 9.074 -9.120 -32.037 1.00 80.19 91 ASP A CA 1
ATOM 678 C C . ASP A 1 91 ? 10.265 -9.588 -32.893 1.00 80.19 91 ASP A C 1
ATOM 680 O O . ASP A 1 91 ? 10.434 -10.781 -33.130 1.00 80.19 91 ASP A O 1
ATOM 684 N N . SER A 1 92 ? 11.111 -8.655 -33.348 1.00 80.06 92 SER A N 1
ATOM 685 C CA . SER A 1 92 ? 12.312 -8.967 -34.131 1.00 80.06 92 SER A CA 1
ATOM 686 C C . SER A 1 92 ? 13.527 -9.337 -33.274 1.00 80.06 92 SER A C 1
ATOM 688 O O . SER A 1 92 ? 14.572 -9.679 -33.829 1.00 80.06 92 SER A O 1
ATOM 690 N N . PHE A 1 93 ? 13.402 -9.299 -31.942 1.00 83.44 93 PHE A N 1
ATOM 691 C CA . PHE A 1 93 ? 14.483 -9.586 -31.000 1.00 83.44 93 PHE A CA 1
ATOM 692 C C . PHE A 1 93 ? 14.139 -10.780 -30.114 1.00 83.44 93 PHE A C 1
ATOM 694 O O . PHE A 1 93 ? 13.094 -10.810 -29.467 1.00 83.44 93 PHE A O 1
ATOM 701 N N . VAL A 1 94 ? 15.045 -11.754 -30.048 1.00 86.12 94 VAL A N 1
ATOM 702 C CA . VAL A 1 94 ? 14.899 -12.946 -29.204 1.00 86.12 94 VAL A CA 1
ATOM 703 C C . VAL A 1 94 ? 16.074 -13.039 -28.244 1.00 86.12 94 VAL A C 1
ATOM 705 O O . VAL A 1 94 ? 17.217 -12.779 -28.612 1.00 86.12 94 VAL A O 1
ATOM 708 N N . LEU A 1 95 ? 15.780 -13.415 -27.000 1.00 83.94 95 LEU A N 1
ATOM 709 C CA . LEU A 1 95 ? 16.786 -13.744 -26.000 1.00 83.94 95 LEU A CA 1
ATOM 710 C C . LEU A 1 95 ? 17.230 -15.202 -26.202 1.00 83.94 95 LEU A C 1
ATOM 712 O O . LEU A 1 95 ? 16.452 -16.120 -25.947 1.00 83.94 95 LEU A O 1
ATOM 716 N N . VAL A 1 96 ? 18.468 -15.407 -26.646 1.00 83.38 96 VAL A N 1
ATOM 717 C CA . VAL A 1 96 ? 19.110 -16.722 -26.802 1.00 83.38 96 VAL A CA 1
ATOM 718 C C . VAL A 1 96 ? 20.402 -16.706 -25.996 1.00 83.38 96 VAL A C 1
ATOM 720 O O . VAL A 1 96 ? 21.212 -15.806 -26.182 1.00 83.38 96 VAL A O 1
ATOM 723 N N . ASP A 1 97 ? 20.588 -17.655 -25.078 1.00 79.81 97 ASP A N 1
ATOM 724 C CA . ASP A 1 97 ? 21.801 -17.774 -24.247 1.00 79.81 97 ASP A CA 1
ATOM 725 C C . ASP A 1 97 ? 22.221 -16.454 -23.578 1.00 79.81 97 ASP A C 1
ATOM 727 O O . ASP A 1 97 ? 23.357 -15.990 -23.689 1.00 79.81 97 ASP A O 1
ATOM 731 N N . ASN A 1 98 ? 21.260 -15.806 -22.909 1.00 79.31 98 ASN A N 1
ATOM 732 C CA . ASN A 1 98 ? 21.421 -14.485 -22.289 1.00 79.31 98 ASN A CA 1
ATOM 733 C C . ASN A 1 98 ? 21.860 -13.385 -23.266 1.00 79.31 98 ASN A C 1
ATOM 735 O O . ASN A 1 98 ? 22.330 -12.341 -22.841 1.00 79.31 98 ASN A O 1
ATOM 739 N N . SER A 1 99 ? 21.710 -13.582 -24.567 1.00 85.12 99 SER A N 1
ATOM 740 C CA . SER A 1 99 ? 22.093 -12.610 -25.580 1.00 85.12 99 SER A CA 1
ATOM 741 C C . SER A 1 99 ? 20.872 -12.201 -26.389 1.00 85.12 99 SER A C 1
ATOM 743 O O . SER A 1 99 ? 20.001 -13.018 -26.681 1.00 85.12 99 SER A O 1
ATOM 745 N N . ILE A 1 100 ? 20.767 -10.918 -26.720 1.00 86.06 100 ILE A N 1
ATOM 746 C CA . ILE A 1 100 ? 19.652 -10.390 -27.506 1.00 86.06 100 ILE A CA 1
ATOM 747 C C . ILE A 1 100 ? 20.056 -10.428 -28.968 1.00 86.06 100 ILE A C 1
ATOM 749 O O . ILE A 1 100 ? 20.936 -9.682 -29.399 1.00 86.06 100 ILE A O 1
ATOM 753 N N . VAL A 1 101 ? 19.403 -11.305 -29.720 1.00 86.31 101 VAL A N 1
ATOM 754 C CA . VAL A 1 101 ? 19.693 -11.552 -31.128 1.00 86.31 101 VAL A CA 1
ATOM 755 C C . VAL A 1 101 ? 18.559 -11.010 -31.980 1.00 86.31 101 VAL A C 1
ATOM 757 O O . VAL A 1 101 ? 17.382 -11.260 -31.711 1.00 86.31 101 VAL A O 1
ATOM 760 N N . CYS A 1 102 ? 18.908 -10.279 -33.033 1.00 87.12 102 CYS A N 1
ATOM 761 C CA . CYS A 1 102 ? 17.937 -9.817 -34.010 1.00 87.12 102 CYS A CA 1
ATOM 762 C C . CYS A 1 102 ? 17.626 -10.909 -35.043 1.00 87.12 102 CYS A C 1
ATOM 764 O O . CYS A 1 102 ? 18.424 -11.191 -35.941 1.00 87.12 102 CYS A O 1
ATOM 766 N N . ILE A 1 103 ? 16.419 -11.461 -34.957 1.00 83.19 103 ILE A N 1
ATOM 767 C CA . ILE A 1 103 ? 15.859 -12.438 -35.898 1.00 83.19 103 ILE A CA 1
ATOM 768 C C . ILE A 1 103 ? 15.059 -11.788 -37.037 1.00 83.19 103 ILE A C 1
ATOM 770 O O . ILE A 1 103 ? 14.664 -12.485 -37.970 1.00 83.19 103 ILE A O 1
ATOM 774 N N . GLY A 1 104 ? 14.883 -10.457 -37.012 1.00 74.94 104 GLY A N 1
ATOM 775 C CA . GLY A 1 104 ? 14.170 -9.700 -38.050 1.00 74.94 104 GLY A CA 1
ATOM 776 C C . GLY A 1 104 ? 12.669 -10.001 -38.080 1.00 74.94 104 GLY A C 1
ATOM 777 O O . GLY A 1 104 ? 12.163 -10.789 -37.284 1.00 74.94 104 GLY A O 1
ATOM 778 N N . GLU A 1 105 ? 11.928 -9.380 -38.997 1.00 68.88 105 GLU A N 1
ATOM 779 C CA . GLU A 1 105 ? 10.534 -9.768 -39.233 1.00 68.88 105 GLU A CA 1
ATOM 780 C C . GLU A 1 105 ? 10.505 -11.149 -39.910 1.00 68.88 105 GLU A C 1
ATOM 782 O O . GLU A 1 105 ? 11.119 -11.355 -40.957 1.00 68.88 105 GLU A O 1
ATOM 787 N N . ASN A 1 106 ? 9.803 -12.113 -39.306 1.00 65.62 106 ASN A N 1
ATOM 788 C CA . ASN A 1 106 ? 9.593 -13.468 -39.839 1.00 65.62 106 ASN A CA 1
ATOM 789 C C . ASN A 1 106 ? 10.858 -14.338 -40.012 1.00 65.62 106 ASN A C 1
ATOM 791 O O . ASN A 1 106 ? 10.856 -15.257 -40.830 1.00 65.62 106 ASN A O 1
ATOM 795 N N . GLY A 1 107 ? 11.925 -14.090 -39.245 1.00 67.12 107 GLY A N 1
ATOM 796 C CA . GLY A 1 107 ? 13.128 -14.937 -39.264 1.00 67.12 107 GLY A CA 1
ATOM 797 C C . GLY A 1 107 ? 14.128 -14.620 -40.383 1.00 67.12 107 GLY A C 1
ATOM 798 O O . GLY A 1 107 ? 15.075 -15.377 -40.576 1.00 67.12 107 GLY A O 1
ATOM 799 N N . ALA A 1 108 ? 13.949 -13.506 -41.101 1.00 71.38 108 ALA A N 1
ATOM 800 C CA . ALA A 1 108 ? 14.875 -13.004 -42.125 1.00 71.38 108 ALA A CA 1
ATOM 801 C C . ALA A 1 108 ? 15.874 -11.957 -41.576 1.00 71.38 108 ALA A C 1
ATOM 803 O O . ALA A 1 108 ? 16.269 -11.024 -42.275 1.00 71.38 108 ALA A O 1
ATOM 804 N N . GLY A 1 109 ? 16.221 -12.043 -40.293 1.00 72.25 109 GLY A N 1
ATOM 805 C CA . GLY A 1 109 ? 17.022 -11.035 -39.601 1.00 72.25 109 GLY A CA 1
ATOM 806 C C . GLY A 1 109 ? 18.518 -11.071 -39.863 1.00 72.25 109 GLY A C 1
ATOM 807 O O . GLY A 1 109 ? 19.079 -12.048 -40.348 1.00 72.25 109 GLY A O 1
ATOM 808 N N . CYS A 1 110 ? 19.163 -9.979 -39.440 1.00 80.38 110 CYS A N 1
ATOM 809 C CA . CYS A 1 110 ? 20.608 -9.755 -39.483 1.00 80.38 110 CYS A CA 1
ATOM 810 C C . CYS A 1 110 ? 21.417 -10.783 -38.655 1.00 80.38 110 CYS A C 1
ATOM 812 O O . CYS A 1 110 ? 22.630 -10.868 -38.829 1.00 80.38 110 CYS A O 1
ATOM 814 N N . GLY A 1 111 ? 20.789 -11.518 -37.722 1.00 80.50 111 GLY A N 1
ATOM 815 C CA . GLY A 1 111 ? 21.483 -12.405 -36.778 1.00 80.50 111 GLY A CA 1
ATOM 816 C C . GLY A 1 111 ? 22.400 -11.655 -35.807 1.00 80.50 111 GLY A C 1
ATOM 817 O O . GLY A 1 111 ? 23.195 -12.271 -35.104 1.00 80.50 111 GLY A O 1
ATOM 818 N N . ASN A 1 112 ? 22.309 -10.321 -35.781 1.00 84.81 112 ASN A N 1
ATOM 819 C CA . ASN A 1 112 ? 23.206 -9.482 -35.007 1.00 84.81 112 ASN A CA 1
ATOM 820 C C . ASN A 1 112 ? 22.893 -9.614 -33.516 1.00 84.81 112 ASN A C 1
ATOM 822 O O . ASN A 1 112 ? 21.729 -9.520 -33.111 1.00 84.81 112 ASN A O 1
ATOM 826 N N . VAL A 1 113 ? 23.939 -9.799 -32.718 1.00 85.38 113 VAL A N 1
ATOM 827 C CA . VAL A 1 113 ? 23.852 -9.822 -31.260 1.00 85.38 113 VAL A CA 1
ATOM 828 C C . VAL A 1 113 ? 23.991 -8.384 -30.776 1.00 85.38 113 VAL A C 1
ATOM 830 O O . VAL A 1 113 ? 25.063 -7.797 -30.880 1.00 85.38 113 VAL A O 1
ATOM 833 N N . LEU A 1 114 ? 22.898 -7.802 -30.286 1.00 81.44 114 LEU A N 1
ATOM 834 C CA . LEU A 1 114 ? 22.882 -6.418 -29.802 1.00 81.44 114 LEU A CA 1
ATOM 835 C C . LEU A 1 114 ? 23.435 -6.286 -28.389 1.00 81.44 114 LEU A C 1
ATOM 837 O O . LEU A 1 114 ? 24.092 -5.306 -28.059 1.00 81.44 114 LEU A O 1
ATOM 841 N N . GLU A 1 115 ? 23.160 -7.280 -27.556 1.00 80.94 115 GLU A N 1
ATOM 842 C CA . GLU A 1 115 ? 23.617 -7.323 -26.177 1.00 80.94 115 GLU A CA 1
ATOM 843 C C . GLU A 1 115 ? 24.042 -8.757 -25.880 1.00 80.94 115 GLU A C 1
ATOM 845 O O . GLU A 1 115 ? 23.240 -9.681 -26.017 1.00 80.94 115 GLU A O 1
ATOM 850 N N . SER A 1 116 ? 25.310 -8.954 -25.527 1.00 78.88 116 SER A N 1
ATOM 851 C CA . SER A 1 116 ? 25.847 -10.251 -25.118 1.00 78.88 116 SER A CA 1
ATOM 852 C C . SER A 1 116 ? 25.825 -10.374 -23.599 1.00 78.88 116 SER A C 1
ATOM 854 O O . SER A 1 116 ? 26.229 -9.436 -22.911 1.00 78.88 116 SER A O 1
ATOM 856 N N . SER A 1 117 ? 25.455 -11.544 -23.076 1.00 72.94 117 SER A N 1
ATOM 857 C CA . SER A 1 117 ? 25.549 -11.853 -21.638 1.00 72.94 117 SER A CA 1
ATOM 858 C C . SER A 1 117 ? 24.725 -10.926 -20.735 1.00 72.94 117 SER A C 1
ATOM 860 O O . SER A 1 117 ? 25.174 -10.512 -19.665 1.00 72.94 117 SER A O 1
ATOM 862 N N . ARG A 1 118 ? 23.485 -10.644 -21.135 1.00 72.19 118 ARG A N 1
ATOM 863 C CA . ARG A 1 118 ? 22.445 -10.068 -20.288 1.00 72.19 118 ARG A CA 1
ATOM 864 C C . ARG A 1 118 ? 22.140 -11.016 -19.134 1.00 72.19 118 ARG A C 1
ATOM 866 O O . ARG A 1 118 ? 21.293 -11.907 -19.210 1.00 72.19 118 ARG A O 1
ATOM 873 N N . LEU A 1 119 ? 22.847 -10.809 -18.036 1.00 68.38 119 LEU A N 1
ATOM 874 C CA . LEU A 1 119 ? 22.506 -11.417 -16.766 1.00 68.38 119 LEU A CA 1
ATOM 875 C C . LEU A 1 119 ? 21.181 -10.814 -16.304 1.00 68.38 119 LEU A C 1
ATOM 877 O O . LEU A 1 119 ? 21.016 -9.596 -16.269 1.00 68.38 119 LEU A O 1
ATOM 881 N N . PHE A 1 120 ? 20.222 -11.664 -15.947 1.00 62.00 120 PHE A N 1
ATOM 882 C CA . PHE A 1 120 ? 19.030 -11.187 -15.261 1.00 62.00 120 PHE A CA 1
ATOM 883 C C . PHE A 1 120 ? 19.472 -10.597 -13.916 1.00 62.00 120 PHE A C 1
ATOM 885 O O . PHE A 1 120 ? 20.006 -11.325 -13.070 1.00 62.00 120 PHE A O 1
ATOM 892 N N . GLU A 1 121 ? 19.299 -9.284 -13.740 1.00 59.81 121 GLU A N 1
ATOM 893 C CA . GLU A 1 121 ? 19.616 -8.597 -12.488 1.00 59.81 121 GLU A CA 1
ATOM 894 C C . GLU A 1 121 ? 18.922 -9.327 -11.328 1.00 59.81 121 GLU A C 1
ATOM 896 O O . GLU A 1 121 ? 17.704 -9.495 -11.305 1.00 59.81 121 GLU A O 1
ATOM 901 N N . GLY A 1 122 ? 19.720 -9.849 -10.395 1.00 56.53 122 GLY A N 1
ATOM 902 C CA . GLY A 1 122 ? 19.246 -10.647 -9.265 1.00 56.53 122 GLY A CA 1
ATOM 903 C C . GLY A 1 122 ? 19.581 -12.139 -9.332 1.00 56.53 122 GLY A C 1
ATOM 904 O O . GLY A 1 122 ? 19.809 -12.721 -8.279 1.00 56.53 122 GLY A O 1
ATOM 905 N N . ASN A 1 123 ? 19.712 -12.764 -10.509 1.00 60.91 123 ASN A N 1
ATOM 906 C CA . ASN A 1 123 ? 20.095 -14.188 -10.591 1.00 60.91 123 ASN A CA 1
ATOM 907 C C . ASN A 1 123 ? 21.599 -14.421 -10.374 1.00 60.91 123 ASN A C 1
ATOM 909 O O . ASN A 1 123 ? 21.987 -15.492 -9.925 1.00 60.91 123 ASN A O 1
ATOM 913 N N . ALA A 1 124 ? 22.444 -13.418 -10.632 1.00 54.94 124 ALA A N 1
ATOM 914 C CA . ALA A 1 124 ? 23.893 -13.520 -10.430 1.00 54.94 124 ALA A CA 1
ATOM 915 C C . ALA A 1 124 ? 24.308 -13.667 -8.949 1.00 54.94 124 ALA A C 1
ATOM 917 O O . ALA A 1 124 ? 25.373 -14.208 -8.659 1.00 54.94 124 ALA A O 1
ATOM 918 N N . TYR A 1 125 ? 23.461 -13.215 -8.017 1.00 52.62 125 TYR A N 1
ATOM 919 C CA . TYR A 1 125 ? 23.748 -13.187 -6.575 1.00 52.62 125 TYR A CA 1
ATOM 920 C C . TYR A 1 125 ? 22.977 -14.248 -5.777 1.00 52.62 125 TYR A C 1
ATOM 922 O O . TYR A 1 125 ? 23.1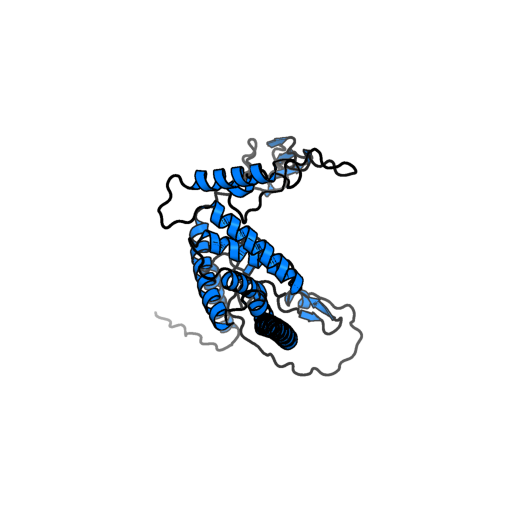91 -14.405 -4.582 1.00 52.62 125 TYR A O 1
ATOM 930 N N . ARG A 1 126 ? 22.093 -15.003 -6.437 1.00 60.41 126 ARG A N 1
ATOM 931 C CA . ARG A 1 126 ? 21.220 -16.009 -5.826 1.00 60.41 126 ARG A CA 1
ATOM 932 C C . ARG A 1 126 ? 21.844 -17.402 -5.940 1.00 60.41 126 ARG A C 1
ATOM 934 O O . ARG A 1 126 ? 21.577 -18.123 -6.896 1.00 60.41 126 ARG A O 1
ATOM 941 N N . ARG A 1 127 ? 22.682 -17.785 -4.972 1.00 58.31 127 ARG A N 1
ATOM 942 C CA . ARG A 1 127 ? 23.140 -19.178 -4.795 1.00 58.31 127 ARG A CA 1
ATOM 943 C C . ARG A 1 127 ? 22.292 -19.813 -3.692 1.00 58.31 127 ARG A C 1
ATOM 945 O O . ARG A 1 127 ? 22.538 -19.563 -2.521 1.00 58.31 127 ARG A O 1
ATOM 952 N N . PHE A 1 128 ? 21.247 -20.547 -4.071 1.00 57.00 128 PHE A N 1
ATOM 953 C CA . PHE A 1 128 ? 20.177 -20.981 -3.163 1.00 57.00 128 PHE A CA 1
ATOM 954 C C . PHE A 1 128 ? 20.066 -22.495 -3.034 1.00 57.00 128 PHE A C 1
ATOM 956 O O . PHE A 1 128 ? 19.027 -23.049 -3.385 1.00 57.00 128 PHE A O 1
ATOM 963 N N . GLU A 1 129 ? 21.088 -23.168 -2.521 1.00 59.75 129 GLU A N 1
ATOM 964 C CA . GLU A 1 129 ? 20.815 -24.519 -2.020 1.00 59.75 129 GLU A CA 1
ATOM 965 C C . GLU A 1 129 ? 20.983 -24.584 -0.501 1.00 59.75 129 GLU A C 1
ATOM 967 O O . GLU A 1 129 ? 19.969 -24.798 0.151 1.00 59.75 129 GLU A O 1
ATOM 972 N N . ASP A 1 130 ? 22.120 -24.222 0.113 1.00 56.41 130 ASP A N 1
ATOM 973 C CA . ASP A 1 130 ? 22.291 -24.579 1.542 1.00 56.41 130 ASP A CA 1
ATOM 974 C C . ASP A 1 130 ? 23.010 -23.566 2.462 1.00 56.41 130 ASP A C 1
ATOM 976 O O . ASP A 1 130 ? 23.330 -23.903 3.602 1.00 56.41 130 ASP A O 1
ATOM 980 N N . GLU A 1 131 ? 23.256 -22.318 2.043 1.00 65.50 131 GLU A N 1
ATOM 981 C CA . GLU A 1 131 ? 23.943 -21.321 2.890 1.00 65.50 131 GLU A CA 1
ATOM 982 C C . GLU A 1 131 ? 23.070 -20.095 3.198 1.00 65.50 131 GLU A C 1
ATOM 984 O O . GLU A 1 131 ? 22.316 -19.623 2.345 1.00 65.50 131 GLU A O 1
ATOM 989 N N . GLU A 1 132 ? 23.193 -19.556 4.422 1.00 61.69 132 GLU A N 1
ATOM 990 C CA . GLU A 1 132 ? 22.682 -18.221 4.756 1.00 61.69 132 GLU A CA 1
ATOM 991 C C . GLU A 1 132 ? 23.174 -17.241 3.688 1.00 61.69 132 GLU A C 1
ATOM 993 O O . GLU A 1 132 ? 24.378 -17.139 3.451 1.00 61.69 132 GLU A O 1
ATOM 998 N N . ASP A 1 133 ? 22.242 -16.560 3.016 1.00 62.06 133 ASP A N 1
ATOM 999 C CA . ASP A 1 133 ? 22.509 -15.700 1.863 1.00 62.06 133 ASP A CA 1
ATOM 1000 C C . ASP A 1 133 ? 23.463 -14.548 2.238 1.00 62.06 133 ASP A C 1
ATOM 1002 O O . ASP A 1 133 ? 23.055 -13.444 2.600 1.00 62.06 133 ASP A O 1
ATOM 1006 N N . ARG A 1 134 ? 24.773 -14.810 2.144 1.00 63.22 134 ARG A N 1
ATOM 1007 C CA . ARG A 1 134 ? 25.853 -13.833 2.372 1.00 63.22 134 ARG A CA 1
ATOM 1008 C C . ARG A 1 134 ? 25.866 -12.725 1.322 1.00 63.22 134 ARG A C 1
ATOM 1010 O O . ARG A 1 134 ? 26.553 -11.724 1.508 1.00 63.22 134 ARG A O 1
ATOM 1017 N N . SER A 1 135 ? 25.126 -12.911 0.230 1.00 61.19 135 SER A N 1
ATOM 1018 C CA . SER A 1 135 ? 24.976 -11.945 -0.859 1.00 61.19 135 SER A CA 1
ATOM 1019 C C . SER A 1 135 ? 23.669 -11.152 -0.741 1.00 61.19 135 SER A C 1
ATOM 1021 O O . SER A 1 135 ? 23.297 -10.429 -1.667 1.00 61.19 135 SER A O 1
ATOM 1023 N N . HIS A 1 136 ? 22.972 -11.235 0.399 1.00 68.50 136 HIS A N 1
ATOM 1024 C CA . HIS A 1 136 ? 21.762 -10.465 0.633 1.00 68.50 136 HIS A CA 1
ATOM 1025 C C . HIS A 1 136 ? 22.093 -8.976 0.806 1.00 68.50 136 HIS A C 1
ATOM 1027 O O . HIS A 1 136 ? 22.438 -8.506 1.889 1.00 68.50 136 HIS A O 1
ATOM 1033 N N . HIS A 1 137 ? 21.938 -8.203 -0.268 1.00 69.44 137 HIS A N 1
ATOM 1034 C CA . HIS A 1 137 ? 22.156 -6.749 -0.288 1.00 69.44 137 HIS A CA 1
ATOM 1035 C C . HIS A 1 137 ? 21.066 -5.935 0.443 1.00 69.44 137 HIS A C 1
ATOM 1037 O O . HIS A 1 137 ? 21.021 -4.711 0.334 1.00 69.44 137 HIS A O 1
ATOM 1043 N N . GLY A 1 138 ? 20.209 -6.605 1.215 1.00 69.88 138 GLY A N 1
ATOM 1044 C CA . GLY A 1 138 ? 19.140 -6.007 2.004 1.00 69.88 138 GLY A CA 1
ATOM 1045 C C . GLY A 1 138 ? 17.743 -6.250 1.427 1.00 69.88 138 GLY A C 1
ATOM 1046 O O . GLY A 1 138 ? 17.583 -6.792 0.329 1.00 69.88 138 GLY A O 1
ATOM 1047 N N . PRO A 1 139 ? 16.702 -5.861 2.183 1.00 76.38 139 PRO A N 1
ATOM 1048 C CA . PRO A 1 139 ? 15.322 -6.045 1.765 1.00 76.38 139 PRO A CA 1
ATOM 1049 C C . PRO A 1 139 ? 14.999 -5.196 0.534 1.00 76.38 139 PRO A C 1
ATOM 1051 O O . PRO A 1 139 ? 15.483 -4.074 0.384 1.00 76.38 139 PRO A O 1
ATOM 1054 N N . ALA A 1 140 ? 14.119 -5.715 -0.323 1.00 80.12 140 ALA A N 1
ATOM 1055 C CA . ALA A 1 140 ? 13.644 -4.978 -1.486 1.00 80.12 140 ALA A CA 1
ATOM 1056 C C . ALA A 1 140 ? 12.951 -3.662 -1.068 1.00 80.12 140 ALA A C 1
ATOM 1058 O O . ALA A 1 140 ? 12.216 -3.643 -0.071 1.00 80.12 140 ALA A O 1
ATOM 1059 N N . PRO A 1 141 ? 13.141 -2.571 -1.833 1.00 83.81 141 PRO A N 1
ATOM 1060 C CA . PRO A 1 141 ? 12.508 -1.293 -1.542 1.00 83.81 141 PRO A CA 1
ATOM 1061 C C . PRO A 1 141 ? 10.985 -1.425 -1.621 1.00 83.81 141 PRO A C 1
ATOM 1063 O O . PRO A 1 141 ? 10.440 -2.036 -2.542 1.00 83.81 141 PRO A O 1
ATOM 1066 N N . ASN A 1 142 ? 10.282 -0.829 -0.660 1.00 86.12 142 ASN A N 1
ATOM 1067 C CA . ASN A 1 142 ? 8.827 -0.856 -0.618 1.00 86.12 142 ASN A CA 1
ATOM 1068 C C . ASN A 1 142 ? 8.257 0.443 -1.222 1.00 86.12 142 ASN A C 1
ATOM 1070 O O . ASN A 1 142 ? 8.423 1.515 -0.628 1.00 86.12 142 ASN A O 1
ATOM 1074 N N . PRO A 1 143 ? 7.531 0.379 -2.355 1.00 87.31 143 PRO A N 1
ATOM 1075 C CA . PRO A 1 143 ? 7.026 1.566 -3.049 1.00 87.31 143 PRO A CA 1
ATOM 1076 C C . PRO A 1 143 ? 5.954 2.339 -2.261 1.00 87.31 143 PRO A C 1
ATOM 1078 O O . PRO A 1 143 ? 5.603 3.456 -2.629 1.00 87.31 143 PRO A O 1
ATOM 1081 N N . LEU A 1 144 ? 5.414 1.773 -1.174 1.00 88.94 144 LEU A N 1
ATOM 1082 C CA . LEU A 1 144 ? 4.423 2.444 -0.323 1.00 88.94 144 LEU A CA 1
ATOM 1083 C C . LEU A 1 144 ? 5.042 3.524 0.586 1.00 88.94 144 LEU A C 1
ATOM 1085 O O . LEU A 1 144 ? 4.335 4.407 1.095 1.00 88.94 144 LEU A O 1
ATOM 1089 N N . PHE A 1 145 ? 6.353 3.460 0.804 1.00 89.00 145 PHE A N 1
ATOM 1090 C CA . PHE A 1 145 ? 7.109 4.406 1.619 1.00 89.00 145 PHE A CA 1
ATOM 1091 C C . PHE A 1 145 ? 7.905 5.384 0.751 1.00 89.00 145 PHE A C 1
ATOM 1093 O O . PHE A 1 145 ? 8.029 5.198 -0.459 1.00 89.00 145 PHE A O 1
ATOM 1100 N N . SER A 1 146 ? 8.418 6.457 1.358 1.00 87.81 146 SER A N 1
ATOM 1101 C CA . SER A 1 146 ? 9.292 7.381 0.632 1.00 87.81 146 SER A CA 1
ATOM 1102 C C . SER A 1 146 ? 10.613 6.719 0.220 1.00 87.81 146 SER A C 1
ATOM 1104 O O . SER A 1 146 ? 11.050 5.723 0.803 1.00 87.81 146 SER A O 1
ATOM 1106 N N . SER A 1 147 ? 11.290 7.316 -0.763 1.00 86.44 147 SER A N 1
ATOM 1107 C CA . SER A 1 147 ? 12.662 6.943 -1.124 1.00 86.44 147 SER A CA 1
ATOM 1108 C C . SER A 1 147 ? 13.604 7.022 0.079 1.00 86.44 147 SER A C 1
ATOM 1110 O O . SER A 1 147 ? 14.395 6.109 0.289 1.00 86.44 147 SER A O 1
ATOM 1112 N N . ALA A 1 148 ? 13.461 8.054 0.916 1.00 83.38 148 ALA A N 1
ATOM 1113 C CA . ALA A 1 148 ? 14.252 8.227 2.132 1.00 83.38 148 ALA A CA 1
ATOM 1114 C C . ALA A 1 148 ? 14.087 7.048 3.104 1.00 83.38 148 ALA A C 1
ATOM 1116 O O . ALA A 1 148 ? 15.069 6.574 3.665 1.00 83.38 148 ALA A O 1
ATOM 1117 N N . TYR A 1 149 ? 12.867 6.525 3.258 1.00 85.06 149 TYR A N 1
ATOM 1118 C CA . TYR A 1 149 ? 12.631 5.337 4.076 1.00 85.06 149 TYR A CA 1
ATOM 1119 C C . TYR A 1 149 ? 13.265 4.076 3.476 1.00 85.06 149 TYR A C 1
ATOM 1121 O O . TYR A 1 149 ? 13.823 3.264 4.206 1.00 85.06 149 TYR A O 1
ATOM 1129 N N . ASN A 1 150 ? 13.197 3.906 2.155 1.00 87.06 150 ASN A N 1
ATOM 1130 C CA . ASN A 1 150 ? 13.768 2.736 1.482 1.00 87.06 150 ASN A CA 1
ATOM 1131 C C . ASN A 1 150 ? 15.302 2.723 1.489 1.00 87.06 150 ASN A C 1
ATOM 1133 O O . ASN A 1 150 ? 15.900 1.655 1.433 1.00 87.06 150 ASN A O 1
ATOM 1137 N N . LEU A 1 151 ? 15.931 3.894 1.584 1.00 83.75 151 LEU A N 1
ATOM 1138 C CA . LEU A 1 151 ? 17.382 4.040 1.709 1.00 83.75 151 LEU A CA 1
ATOM 1139 C C . LEU A 1 151 ? 17.856 4.020 3.172 1.00 83.75 151 LEU A C 1
ATOM 1141 O O . LEU A 1 151 ? 19.054 4.121 3.437 1.00 83.75 151 LEU A O 1
ATOM 1145 N N . LYS A 1 152 ? 16.933 3.894 4.133 1.00 79.94 152 LYS A N 1
ATOM 1146 C CA . LYS A 1 152 ? 17.261 3.864 5.556 1.00 79.94 152 LYS A CA 1
ATOM 1147 C C . LYS A 1 152 ? 17.928 2.546 5.932 1.00 79.94 152 LYS A C 1
ATOM 1149 O O . LYS A 1 152 ? 17.403 1.462 5.682 1.00 79.94 152 LYS A O 1
ATOM 1154 N N . VAL A 1 153 ? 19.033 2.650 6.665 1.00 80.25 153 VAL A N 1
ATOM 1155 C CA . VAL A 1 153 ? 19.665 1.503 7.319 1.00 80.25 153 VAL A CA 1
ATOM 1156 C C . VAL A 1 153 ? 18.956 1.224 8.643 1.00 80.25 153 VAL A C 1
ATOM 1158 O O . VAL A 1 153 ? 18.829 2.101 9.498 1.00 80.25 153 VAL A O 1
ATOM 1161 N N . ASN A 1 154 ? 18.486 -0.008 8.836 1.00 78.44 154 ASN A N 1
ATOM 1162 C CA . ASN A 1 154 ? 17.881 -0.421 10.099 1.00 78.44 154 ASN A CA 1
ATOM 1163 C C . ASN A 1 154 ? 18.962 -0.899 11.069 1.00 78.44 154 ASN A C 1
ATOM 1165 O O . ASN A 1 154 ? 19.690 -1.846 10.791 1.00 78.44 154 ASN A O 1
ATOM 1169 N N . ILE A 1 155 ? 19.026 -0.268 12.237 1.00 84.31 155 ILE A N 1
ATOM 1170 C CA . ILE A 1 155 ? 19.880 -0.719 13.336 1.00 84.31 155 ILE A CA 1
ATOM 1171 C C . ILE A 1 155 ? 19.127 -1.811 14.095 1.00 84.31 155 ILE A C 1
ATOM 1173 O O . ILE A 1 155 ? 17.975 -1.601 14.499 1.00 84.31 155 ILE A O 1
ATOM 1177 N N . SER A 1 156 ? 19.769 -2.969 14.275 1.00 81.12 156 SER A N 1
ATOM 1178 C CA . SER A 1 156 ? 19.185 -4.092 15.013 1.00 81.12 156 SER A CA 1
ATOM 1179 C C . SER A 1 156 ? 18.771 -3.676 16.429 1.00 81.12 156 SER A C 1
ATOM 1181 O O . SER A 1 156 ? 19.259 -2.696 16.997 1.00 81.12 156 SER A O 1
ATOM 1183 N N . LYS A 1 157 ? 17.827 -4.417 17.014 1.00 79.69 157 LYS A N 1
ATOM 1184 C CA . LYS A 1 157 ? 17.485 -4.251 18.432 1.00 79.69 157 LYS A CA 1
ATOM 1185 C C . LYS A 1 157 ? 18.605 -4.752 19.339 1.00 79.69 157 LYS A C 1
ATOM 1187 O O . LYS A 1 157 ? 18.704 -4.265 20.465 1.00 79.69 157 LYS A O 1
ATOM 1192 N N . ASP A 1 158 ? 19.418 -5.663 18.821 1.00 80.56 158 ASP A N 1
ATOM 1193 C CA . ASP A 1 158 ? 20.451 -6.372 19.554 1.00 80.56 158 ASP A CA 1
ATOM 1194 C C . ASP A 1 158 ? 21.765 -5.590 19.494 1.00 80.56 158 ASP A C 1
ATOM 1196 O O . ASP A 1 158 ? 22.169 -5.102 18.438 1.00 80.56 158 ASP A O 1
ATOM 1200 N N . GLY A 1 159 ? 22.412 -5.436 20.649 1.00 80.31 159 GLY A N 1
ATOM 1201 C CA . GLY A 1 159 ? 23.676 -4.716 20.785 1.00 80.31 159 GLY A CA 1
ATOM 1202 C C . GLY A 1 159 ? 23.638 -3.612 21.842 1.00 80.31 159 GLY A C 1
ATOM 1203 O O . GLY A 1 159 ? 22.659 -2.871 21.991 1.00 80.31 159 GLY A O 1
ATOM 1204 N N . ALA A 1 160 ? 24.737 -3.485 22.586 1.00 82.88 160 ALA A N 1
ATOM 1205 C CA . ALA A 1 160 ? 24.915 -2.410 23.555 1.00 82.88 160 ALA A CA 1
ATOM 1206 C C . ALA A 1 160 ? 24.850 -1.047 22.841 1.00 82.88 160 ALA A C 1
ATOM 1208 O O . ALA A 1 160 ? 25.540 -0.814 21.854 1.00 82.88 160 ALA A O 1
ATOM 1209 N N . GLY A 1 161 ? 23.982 -0.147 23.311 1.00 82.69 161 GLY A N 1
ATOM 1210 C CA . GLY A 1 161 ? 23.813 1.185 22.715 1.00 82.69 161 GLY A CA 1
ATOM 1211 C C . GLY A 1 161 ? 22.920 1.251 21.466 1.00 82.69 161 GLY A C 1
ATOM 1212 O O . GLY A 1 161 ? 22.619 2.352 21.003 1.00 82.69 161 GLY A O 1
ATOM 1213 N N . ALA A 1 162 ? 22.389 0.128 20.967 1.00 85.56 162 ALA A N 1
ATOM 1214 C CA . ALA A 1 162 ? 21.537 0.108 19.771 1.00 85.56 162 ALA A CA 1
ATOM 1215 C C . ALA A 1 162 ? 20.257 0.956 19.913 1.00 85.56 162 ALA A C 1
ATOM 1217 O O . ALA A 1 162 ? 19.734 1.507 18.943 1.00 85.56 162 ALA A O 1
ATOM 1218 N N . ALA A 1 163 ? 19.724 1.091 21.131 1.00 84.69 163 ALA A N 1
ATOM 1219 C CA . ALA A 1 163 ? 18.585 1.969 21.400 1.00 84.69 163 ALA A CA 1
ATOM 1220 C C . ALA A 1 163 ? 18.942 3.459 21.268 1.00 84.69 163 ALA A C 1
ATOM 1222 O O . ALA A 1 163 ? 18.125 4.228 20.768 1.00 84.69 163 ALA A O 1
ATOM 1223 N N . ALA A 1 164 ? 20.142 3.863 21.694 1.00 87.62 164 ALA A N 1
ATOM 1224 C CA . ALA A 1 164 ? 20.605 5.242 21.563 1.00 87.62 164 ALA A CA 1
ATOM 1225 C C . ALA A 1 164 ? 20.846 5.587 20.090 1.00 87.62 164 ALA A C 1
ATOM 1227 O O . ALA A 1 164 ? 20.328 6.594 19.614 1.00 87.62 164 ALA A O 1
ATOM 1228 N N . LEU A 1 165 ? 21.513 4.693 19.353 1.00 86.44 165 LEU A N 1
ATOM 1229 C CA . LEU A 1 165 ? 21.787 4.874 17.927 1.00 86.44 165 LEU A CA 1
ATOM 1230 C C . LEU A 1 165 ? 20.508 4.973 17.079 1.00 86.44 165 LEU A C 1
ATOM 1232 O O . LEU A 1 165 ? 20.431 5.782 16.158 1.00 86.44 165 LEU A O 1
ATOM 1236 N N . ARG A 1 166 ? 19.467 4.195 17.409 1.00 86.31 166 ARG A N 1
ATOM 1237 C CA . ARG A 1 166 ? 18.158 4.317 16.745 1.00 86.31 166 ARG A CA 1
ATOM 1238 C C . ARG A 1 166 ? 17.517 5.679 16.984 1.00 86.31 166 ARG A C 1
ATOM 1240 O O . ARG A 1 166 ? 17.035 6.289 16.039 1.00 86.31 166 ARG A O 1
ATOM 1247 N N . ARG A 1 167 ? 17.562 6.184 18.221 1.00 85.19 167 ARG A N 1
ATOM 1248 C CA . ARG A 1 167 ? 17.029 7.519 18.539 1.00 85.19 167 ARG A CA 1
ATOM 1249 C C . ARG A 1 167 ? 17.802 8.620 17.818 1.00 85.19 167 ARG A C 1
ATOM 1251 O O . ARG A 1 167 ? 17.181 9.553 17.318 1.00 85.19 167 ARG A O 1
ATOM 1258 N N . THR A 1 168 ? 19.130 8.523 17.743 1.00 86.81 168 THR A N 1
ATOM 1259 C CA . THR A 1 168 ? 19.940 9.511 17.015 1.00 86.81 168 THR A CA 1
ATOM 1260 C C . THR A 1 168 ? 19.663 9.461 15.518 1.00 86.81 168 THR A C 1
ATOM 1262 O O . THR A 1 168 ? 19.492 10.514 14.916 1.00 86.81 168 THR A O 1
ATOM 1265 N N . LEU A 1 169 ? 19.535 8.265 14.932 1.00 84.56 169 LEU A N 1
ATOM 1266 C CA . LEU A 1 169 ? 19.179 8.099 13.521 1.00 84.56 169 LEU A CA 1
ATOM 1267 C C . LEU A 1 169 ? 17.804 8.708 13.216 1.00 84.56 169 LEU A C 1
ATOM 1269 O O . LEU A 1 169 ? 17.677 9.510 12.295 1.00 84.56 169 LEU A O 1
ATOM 1273 N N . ASP A 1 170 ? 16.797 8.401 14.038 1.00 81.81 170 ASP A N 1
ATOM 1274 C CA . ASP A 1 170 ? 15.455 8.971 13.893 1.00 81.81 170 ASP A CA 1
ATOM 1275 C C . ASP A 1 170 ? 15.465 10.506 14.058 1.00 81.81 170 ASP A C 1
ATOM 1277 O O . ASP A 1 170 ? 14.721 11.209 13.378 1.00 81.81 170 ASP A O 1
ATOM 1281 N N . THR A 1 171 ? 16.337 11.049 14.915 1.00 84.56 171 THR A N 1
ATOM 1282 C CA . THR A 1 171 ? 16.490 12.504 15.101 1.00 84.56 171 THR A CA 1
ATOM 1283 C C . THR A 1 171 ? 17.109 13.169 13.871 1.00 84.56 171 THR A C 1
ATOM 1285 O O . THR A 1 171 ? 16.611 14.197 13.416 1.00 84.56 171 THR A O 1
ATOM 1288 N N . VA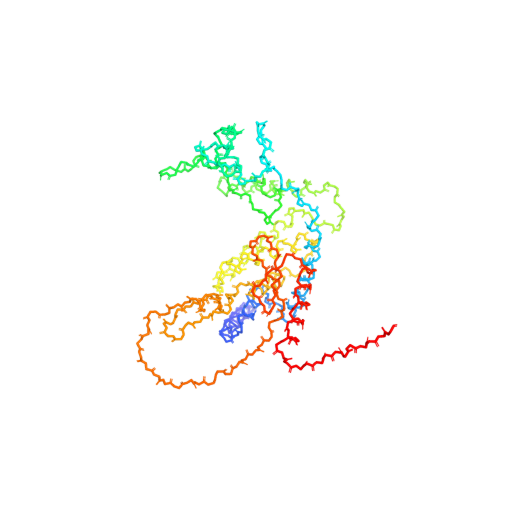L A 1 172 ? 18.163 12.576 13.300 1.00 82.88 172 VAL A N 1
ATOM 1289 C CA . VAL A 1 172 ? 18.809 13.083 12.078 1.00 82.88 172 VAL A CA 1
ATOM 1290 C C . VAL A 1 172 ? 17.814 13.104 10.919 1.00 82.88 172 VAL A C 1
ATOM 1292 O O . VAL A 1 172 ? 17.679 14.125 10.254 1.00 82.88 172 VAL A O 1
ATOM 1295 N N . GLU A 1 173 ? 17.041 12.036 10.726 1.00 76.94 173 GLU A N 1
ATOM 1296 C CA . GLU A 1 173 ? 16.015 11.978 9.676 1.00 76.94 173 GLU A CA 1
ATOM 1297 C C . GLU A 1 173 ? 14.940 13.055 9.835 1.00 76.94 173 GLU A C 1
ATOM 1299 O O . GLU A 1 173 ? 14.551 13.713 8.865 1.00 76.94 173 GLU A O 1
ATOM 1304 N N . MET A 1 174 ? 14.467 13.258 11.066 1.00 77.00 174 MET A N 1
ATOM 1305 C CA . MET A 1 174 ? 13.464 14.278 11.345 1.00 77.00 174 MET A CA 1
ATOM 1306 C C . MET A 1 174 ? 14.001 15.686 11.079 1.00 77.00 174 MET A C 1
ATOM 1308 O O . MET A 1 174 ? 13.238 16.521 10.593 1.00 77.00 174 MET A O 1
ATOM 1312 N N . ASN A 1 175 ? 15.286 15.941 11.329 1.00 78.75 175 ASN A N 1
ATOM 1313 C CA . ASN A 1 175 ? 15.907 17.258 11.161 1.00 78.75 175 ASN A CA 1
ATOM 1314 C C . ASN A 1 175 ? 16.342 17.539 9.712 1.00 78.75 175 ASN A C 1
ATOM 1316 O O . ASN A 1 175 ? 16.176 18.655 9.233 1.00 78.75 175 ASN A O 1
ATOM 1320 N N . CYS A 1 176 ? 16.830 16.541 8.968 1.00 68.00 176 CYS A N 1
ATOM 1321 C CA . CYS A 1 176 ? 17.203 16.718 7.557 1.00 68.00 176 CYS A CA 1
ATOM 1322 C C . CYS A 1 176 ? 15.999 17.060 6.668 1.00 68.00 176 CYS A C 1
ATOM 1324 O O . CYS A 1 176 ? 16.155 17.708 5.640 1.00 68.00 176 CYS A O 1
ATOM 1326 N N . SER A 1 177 ? 14.794 16.658 7.078 1.00 65.06 177 SER A N 1
ATOM 1327 C CA . SER A 1 177 ? 13.555 16.990 6.370 1.00 65.06 177 SER A CA 1
ATOM 1328 C C . SER A 1 177 ? 13.005 18.394 6.657 1.00 65.06 177 SER A C 1
ATOM 1330 O O . SER A 1 177 ? 11.944 18.718 6.140 1.00 65.06 177 SER A O 1
ATOM 1332 N N . GLU A 1 178 ? 13.666 19.198 7.497 1.00 63.22 178 GLU A N 1
ATOM 1333 C CA . GLU A 1 178 ? 13.196 20.527 7.922 1.00 63.22 178 GLU A CA 1
ATOM 1334 C C . GLU A 1 178 ? 13.708 21.677 7.039 1.00 63.22 178 GLU A C 1
ATOM 1336 O O . GLU A 1 178 ? 13.133 22.763 7.064 1.00 63.22 178 GLU A O 1
ATOM 1341 N N . PHE A 1 179 ? 14.737 21.438 6.222 1.00 57.16 179 PHE A N 1
ATOM 1342 C CA . PHE A 1 179 ? 15.218 22.427 5.259 1.00 57.16 179 PHE A CA 1
ATOM 1343 C C . PHE A 1 179 ? 14.139 22.670 4.182 1.00 57.16 179 PHE A C 1
ATOM 1345 O O . PHE A 1 179 ? 13.733 21.740 3.489 1.00 57.16 179 PHE A O 1
ATOM 1352 N N . ASP A 1 180 ? 13.664 23.916 4.091 1.00 60.50 180 ASP A N 1
ATOM 1353 C CA . ASP A 1 180 ? 12.678 24.449 3.128 1.00 60.50 180 ASP A CA 1
ATOM 1354 C C . ASP A 1 180 ? 11.191 24.069 3.298 1.00 60.50 180 ASP A C 1
ATOM 1356 O O . ASP A 1 180 ? 10.399 24.255 2.371 1.00 60.50 180 ASP A O 1
ATOM 1360 N N . LEU A 1 181 ? 10.747 23.598 4.471 1.00 60.38 181 LEU A N 1
ATOM 1361 C CA . LEU A 1 181 ? 9.313 23.347 4.694 1.00 60.38 181 LEU A CA 1
ATOM 1362 C C . LEU A 1 181 ? 8.563 24.546 5.291 1.00 60.38 181 LEU A C 1
ATOM 1364 O O . LEU A 1 181 ? 8.896 25.057 6.359 1.00 60.38 181 LEU A O 1
ATOM 1368 N N . ASP A 1 182 ? 7.453 24.907 4.645 1.00 61.50 182 ASP A N 1
ATOM 1369 C CA . ASP A 1 182 ? 6.432 25.796 5.198 1.00 61.50 182 ASP A CA 1
ATOM 1370 C C . ASP A 1 182 ? 5.807 25.182 6.468 1.00 61.50 182 ASP A C 1
ATOM 1372 O O . ASP A 1 182 ? 5.501 23.987 6.511 1.00 61.50 182 ASP A O 1
ATOM 1376 N N . SER A 1 183 ? 5.513 26.004 7.485 1.00 63.28 183 SER A N 1
ATOM 1377 C CA . SER A 1 183 ? 4.974 25.570 8.799 1.00 63.28 183 SER A CA 1
ATOM 1378 C C . SER A 1 183 ? 3.684 24.727 8.747 1.00 63.28 183 SER A C 1
ATOM 1380 O O . SER A 1 183 ? 3.315 24.071 9.723 1.00 63.28 183 SER A O 1
ATOM 1382 N N . ARG A 1 184 ? 2.983 24.723 7.606 1.00 65.69 184 ARG A N 1
ATOM 1383 C CA . ARG A 1 184 ? 1.753 23.950 7.366 1.00 65.69 184 ARG A CA 1
ATOM 1384 C C . ARG A 1 184 ? 2.009 22.529 6.846 1.00 65.69 184 ARG A C 1
ATOM 1386 O O . ARG A 1 184 ? 1.088 21.707 6.872 1.00 65.69 184 ARG A O 1
ATOM 1393 N N . GLN A 1 185 ? 3.216 22.212 6.378 1.00 72.75 185 GLN A N 1
ATOM 1394 C CA . GLN A 1 185 ? 3.531 20.929 5.754 1.00 72.75 185 GLN A CA 1
ATOM 1395 C C . GLN A 1 185 ? 4.138 19.946 6.761 1.00 72.75 185 GLN A C 1
ATOM 1397 O O . GLN A 1 185 ? 5.069 20.252 7.497 1.00 72.75 185 GLN A O 1
ATOM 1402 N N . THR A 1 186 ? 3.618 18.715 6.799 1.00 74.56 186 THR A N 1
ATOM 1403 C CA . THR A 1 186 ? 4.212 17.671 7.643 1.00 74.56 186 THR A CA 1
ATOM 1404 C C . THR A 1 186 ? 5.445 17.071 6.979 1.00 74.56 186 THR A C 1
ATOM 1406 O O . THR A 1 186 ? 5.365 16.652 5.819 1.00 74.56 186 THR A O 1
ATOM 1409 N N . ARG A 1 187 ? 6.513 16.916 7.764 1.00 82.25 187 ARG A N 1
ATOM 1410 C CA . ARG A 1 187 ? 7.764 16.229 7.410 1.00 82.25 187 ARG A CA 1
ATOM 1411 C C . ARG A 1 187 ? 7.519 14.840 6.807 1.00 82.25 187 ARG A C 1
ATOM 1413 O O . ARG A 1 187 ? 6.644 14.106 7.278 1.00 82.25 187 ARG A O 1
ATOM 1420 N N . MET A 1 188 ? 8.315 14.449 5.808 1.00 83.19 188 MET A N 1
ATOM 1421 C CA . MET A 1 188 ? 8.179 13.138 5.150 1.00 83.19 188 MET A CA 1
ATOM 1422 C C . MET A 1 188 ? 8.391 11.964 6.115 1.00 83.19 188 MET A C 1
ATOM 1424 O O . MET A 1 188 ? 7.595 11.027 6.107 1.00 83.19 188 MET A O 1
ATOM 1428 N N . GLY A 1 189 ? 9.387 12.051 7.007 1.00 82.62 189 GLY A N 1
ATOM 1429 C CA . GLY A 1 189 ? 9.650 11.014 8.013 1.00 82.62 189 GLY A CA 1
ATOM 1430 C C . GLY A 1 189 ? 8.449 10.763 8.929 1.00 82.62 189 GLY A C 1
ATOM 1431 O O . GLY A 1 189 ? 8.093 9.616 9.195 1.00 82.62 189 GLY A O 1
ATOM 1432 N N . TYR A 1 190 ? 7.733 11.824 9.315 1.00 86.00 190 TYR A N 1
ATOM 1433 C CA . TYR A 1 190 ? 6.495 11.697 10.086 1.00 86.00 190 TYR A CA 1
ATOM 1434 C C . TYR A 1 190 ? 5.383 11.002 9.286 1.00 86.00 190 TYR A C 1
ATOM 1436 O O . TYR A 1 190 ? 4.659 10.165 9.831 1.00 86.00 190 TYR A O 1
ATOM 1444 N N . LYS A 1 191 ? 5.258 11.288 7.979 1.00 88.69 191 LYS A N 1
ATOM 1445 C CA . LYS A 1 191 ? 4.303 10.573 7.114 1.00 88.69 191 LYS A CA 1
ATOM 1446 C C . LYS A 1 191 ? 4.587 9.070 7.105 1.00 88.69 191 LYS A C 1
ATOM 1448 O O . LYS A 1 191 ? 3.655 8.281 7.254 1.00 88.69 191 LYS A O 1
ATOM 1453 N N . ASP A 1 192 ? 5.849 8.677 6.975 1.00 89.38 192 ASP A N 1
ATOM 1454 C CA . ASP A 1 192 ? 6.235 7.268 6.915 1.00 89.38 192 ASP A CA 1
ATOM 1455 C C . ASP A 1 192 ? 6.135 6.559 8.272 1.00 89.38 192 ASP A C 1
ATOM 1457 O O . ASP A 1 192 ? 5.676 5.417 8.322 1.00 89.38 192 ASP A O 1
ATOM 1461 N N . GLN A 1 193 ? 6.443 7.232 9.387 1.00 88.31 193 GLN A N 1
ATOM 1462 C CA . GLN A 1 193 ? 6.165 6.698 10.728 1.00 88.31 193 GLN A CA 1
ATOM 1463 C C . GLN A 1 193 ? 4.671 6.397 10.916 1.00 88.31 193 GLN A C 1
ATOM 1465 O O . GLN A 1 193 ? 4.313 5.316 11.389 1.00 88.31 193 GLN A O 1
ATOM 1470 N N . MET A 1 194 ? 3.790 7.302 10.474 1.00 90.12 194 MET A N 1
ATOM 1471 C CA . MET A 1 194 ? 2.344 7.065 10.507 1.00 90.12 194 MET A CA 1
ATOM 1472 C C . MET A 1 194 ? 1.922 5.888 9.619 1.00 90.12 194 MET A C 1
ATOM 1474 O O . MET A 1 194 ? 1.082 5.093 10.037 1.00 90.12 194 MET A O 1
ATOM 1478 N N . LYS A 1 195 ? 2.502 5.737 8.420 1.00 93.19 195 LYS A N 1
ATOM 1479 C CA . LYS A 1 195 ? 2.241 4.576 7.549 1.00 93.19 195 LYS A CA 1
ATOM 1480 C C . LYS A 1 195 ? 2.659 3.267 8.210 1.00 93.19 195 LYS A C 1
ATOM 1482 O O . LYS A 1 195 ? 1.882 2.321 8.191 1.00 93.19 195 LYS A O 1
ATOM 1487 N N . ARG A 1 196 ? 3.833 3.211 8.850 1.00 92.06 196 ARG A N 1
ATOM 1488 C CA . ARG A 1 196 ? 4.286 2.014 9.586 1.00 92.06 196 ARG A CA 1
ATOM 1489 C C . ARG A 1 196 ? 3.315 1.637 10.695 1.00 92.06 196 ARG A C 1
ATOM 1491 O O . ARG A 1 196 ? 2.955 0.469 10.816 1.00 92.06 196 ARG A O 1
ATOM 1498 N N . PHE A 1 197 ? 2.891 2.623 11.484 1.00 93.31 197 PHE A N 1
ATOM 1499 C CA . PHE A 1 197 ? 1.915 2.413 12.547 1.00 93.31 197 PHE A CA 1
ATOM 1500 C C . PHE A 1 197 ? 0.587 1.885 11.990 1.00 93.31 197 PHE A C 1
ATOM 1502 O O . PHE A 1 197 ? 0.078 0.875 12.470 1.00 93.31 197 PHE A O 1
ATOM 1509 N N . ALA A 1 198 ? 0.069 2.514 10.932 1.00 94.31 198 ALA A N 1
ATOM 1510 C CA . ALA A 1 198 ? -1.164 2.089 10.282 1.00 94.31 198 ALA A CA 1
ATOM 1511 C C . ALA A 1 198 ? -1.058 0.676 9.695 1.00 94.31 198 ALA A C 1
ATOM 1513 O O . ALA A 1 198 ? -1.974 -0.118 9.860 1.00 94.31 198 ALA A O 1
ATOM 1514 N N . PHE A 1 199 ? 0.056 0.330 9.047 1.00 95.25 199 PHE A N 1
ATOM 1515 C CA . PHE A 1 199 ? 0.243 -0.994 8.450 1.00 95.25 199 PHE A CA 1
ATOM 1516 C C . PHE A 1 199 ? 0.303 -2.085 9.506 1.00 95.25 199 PHE A C 1
ATOM 1518 O O . PHE A 1 199 ? -0.361 -3.101 9.338 1.00 95.25 199 PHE A O 1
ATOM 1525 N N . LYS A 1 200 ? 1.022 -1.842 10.608 1.00 94.50 200 LYS A N 1
ATOM 1526 C CA . LYS A 1 200 ? 1.044 -2.766 11.741 1.00 94.50 200 LYS A CA 1
ATOM 1527 C C . LYS A 1 200 ? -0.361 -2.969 12.313 1.00 94.50 200 LYS A C 1
ATOM 1529 O O . LYS A 1 200 ? -0.777 -4.097 12.515 1.00 94.50 200 LYS A O 1
ATOM 1534 N N . MET A 1 201 ? -1.114 -1.888 12.501 1.00 93.81 201 MET A N 1
ATOM 1535 C CA . MET A 1 201 ? -2.490 -1.962 12.995 1.00 93.81 201 MET A CA 1
ATOM 1536 C C . MET A 1 201 ? -3.421 -2.724 12.040 1.00 93.81 201 MET A C 1
ATOM 1538 O O . MET A 1 201 ? -4.250 -3.507 12.494 1.00 93.81 201 MET A O 1
ATOM 1542 N N . ILE A 1 202 ? -3.279 -2.518 10.727 1.00 94.31 202 ILE A N 1
ATOM 1543 C CA . ILE A 1 202 ? -4.023 -3.264 9.703 1.00 94.31 202 ILE A CA 1
ATOM 1544 C C . ILE A 1 202 ? -3.667 -4.752 9.751 1.00 94.31 202 ILE A C 1
ATOM 1546 O O . ILE A 1 202 ? -4.563 -5.571 9.597 1.00 94.31 202 ILE A O 1
ATOM 1550 N N . ASP A 1 203 ? -2.399 -5.103 9.969 1.00 94.25 203 ASP A N 1
ATOM 1551 C CA . ASP A 1 203 ? -1.965 -6.500 10.073 1.00 94.25 203 ASP A CA 1
ATOM 1552 C C . ASP A 1 203 ? -2.482 -7.161 11.355 1.00 94.25 203 ASP A C 1
ATOM 1554 O O . ASP A 1 203 ? -3.086 -8.228 11.282 1.00 94.25 203 ASP A O 1
ATOM 1558 N N . ASP A 1 204 ? -2.326 -6.498 12.503 1.00 92.50 204 ASP A N 1
ATOM 1559 C CA . ASP A 1 204 ? -2.763 -7.009 13.806 1.00 92.50 204 ASP A CA 1
ATOM 1560 C C . ASP A 1 204 ? -4.292 -7.217 13.829 1.00 92.50 204 ASP A C 1
ATOM 1562 O O . ASP A 1 204 ? -4.788 -8.282 14.198 1.00 92.50 204 ASP A O 1
ATOM 1566 N N . ILE A 1 205 ? -5.068 -6.218 13.389 1.00 91.19 205 ILE A N 1
ATOM 1567 C CA . ILE A 1 205 ? -6.538 -6.306 13.364 1.00 91.19 205 ILE A CA 1
ATOM 1568 C C . ILE A 1 205 ? -7.023 -7.183 12.205 1.00 91.19 205 ILE A C 1
ATOM 1570 O O . ILE A 1 205 ? -8.002 -7.911 12.351 1.00 91.19 205 ILE A O 1
ATOM 1574 N N . GLY A 1 206 ? -6.339 -7.145 11.063 1.00 90.69 206 GLY A N 1
ATOM 1575 C CA . GLY A 1 206 ? -6.638 -7.984 9.909 1.00 90.69 206 GLY A CA 1
ATOM 1576 C C . GLY A 1 206 ? -6.495 -9.470 10.214 1.00 90.69 206 GLY A C 1
ATOM 1577 O O . GLY A 1 206 ? -7.355 -10.245 9.804 1.00 90.69 206 GLY A O 1
ATOM 1578 N N . ALA A 1 207 ? -5.468 -9.846 10.982 1.00 90.56 207 ALA A N 1
ATOM 1579 C CA . ALA A 1 207 ? -5.292 -11.202 11.490 1.00 90.56 207 ALA A CA 1
ATOM 1580 C C . ALA A 1 207 ? -6.407 -11.584 12.477 1.00 90.56 207 ALA A C 1
ATOM 1582 O O . ALA A 1 207 ? -6.993 -12.652 12.341 1.00 90.56 207 ALA A O 1
ATOM 1583 N N . ASN A 1 208 ? -6.766 -10.687 13.404 1.00 90.94 208 ASN A N 1
ATOM 1584 C CA . ASN A 1 208 ? -7.842 -10.932 14.377 1.00 90.94 208 ASN A CA 1
ATOM 1585 C C . ASN A 1 208 ? -9.235 -11.079 13.736 1.00 90.94 208 ASN A C 1
ATOM 1587 O O . ASN A 1 208 ? -10.103 -11.742 14.295 1.00 90.94 208 ASN A O 1
ATOM 1591 N N . LEU A 1 209 ? -9.472 -10.426 12.596 1.00 88.31 209 LEU A N 1
ATOM 1592 C CA . LEU A 1 209 ? -10.729 -10.494 11.844 1.00 88.31 209 LEU A CA 1
ATOM 1593 C C . LEU A 1 209 ? -10.690 -11.512 10.692 1.00 88.31 209 LEU A C 1
ATOM 1595 O O . LEU A 1 209 ? -11.652 -11.579 9.928 1.00 88.31 209 LEU A O 1
ATOM 1599 N N . GLU A 1 210 ? -9.589 -12.257 10.546 1.00 87.12 210 GLU A N 1
ATOM 1600 C CA . GLU A 1 210 ? -9.359 -13.240 9.476 1.00 87.12 210 GLU A CA 1
ATOM 1601 C C . GLU A 1 210 ? -9.604 -12.679 8.062 1.00 87.12 210 GLU A C 1
ATOM 1603 O O . GLU A 1 210 ? -10.127 -13.338 7.159 1.00 87.12 210 GLU A O 1
ATOM 1608 N N . LEU A 1 211 ? -9.217 -11.420 7.842 1.00 87.50 211 LEU A N 1
ATOM 1609 C CA . LEU A 1 211 ? -9.362 -10.777 6.541 1.00 87.50 211 LEU A CA 1
ATOM 1610 C C . LEU A 1 211 ? -8.332 -11.327 5.549 1.00 87.50 211 LEU A C 1
ATOM 1612 O O . LEU A 1 211 ? -7.146 -11.468 5.848 1.00 87.50 211 LEU A O 1
ATOM 1616 N N . HIS A 1 212 ? -8.769 -11.569 4.313 1.00 88.25 212 HIS A N 1
ATOM 1617 C CA . HIS A 1 212 ? -7.885 -12.072 3.265 1.00 88.25 212 HIS A CA 1
ATOM 1618 C C . HIS A 1 212 ? -6.727 -11.094 2.979 1.00 88.25 212 HIS A C 1
ATOM 1620 O O . HIS A 1 212 ? -6.937 -9.885 2.860 1.00 88.25 212 HIS A O 1
ATOM 1626 N N . HIS A 1 213 ? -5.509 -11.614 2.774 1.00 87.00 213 HIS A N 1
ATOM 1627 C CA . HIS A 1 213 ? -4.288 -10.807 2.599 1.00 87.00 213 HIS A CA 1
ATOM 1628 C C . HIS A 1 213 ? -4.396 -9.734 1.500 1.00 87.00 213 HIS A C 1
ATOM 1630 O O . HIS A 1 213 ? -3.814 -8.658 1.622 1.00 87.00 213 HIS A O 1
ATOM 1636 N N . ARG A 1 214 ? -5.176 -9.987 0.435 1.00 88.62 214 ARG A N 1
ATOM 1637 C CA . ARG A 1 214 ? -5.439 -8.987 -0.620 1.00 88.62 214 ARG A CA 1
ATOM 1638 C C . ARG A 1 214 ? -6.196 -7.769 -0.097 1.00 88.62 214 ARG A C 1
ATOM 1640 O O . ARG A 1 214 ? -5.890 -6.662 -0.523 1.00 88.62 214 ARG A O 1
ATOM 1647 N N . VAL A 1 215 ? -7.146 -7.955 0.823 1.00 90.44 215 VAL A N 1
ATOM 1648 C CA . VAL A 1 215 ? -7.881 -6.846 1.455 1.00 90.44 215 VAL A CA 1
ATOM 1649 C C . VAL A 1 215 ? -6.902 -5.964 2.217 1.00 90.44 215 VAL A C 1
ATOM 1651 O O . VAL A 1 215 ? -6.907 -4.748 2.050 1.00 90.44 215 VAL A O 1
ATOM 1654 N N . LEU A 1 216 ? -6.007 -6.589 2.987 1.00 92.44 216 LEU A N 1
ATOM 1655 C CA . LEU A 1 216 ? -4.985 -5.886 3.760 1.00 92.44 216 LEU A CA 1
ATOM 1656 C C . LEU A 1 216 ? -4.005 -5.145 2.844 1.00 92.44 216 LEU A C 1
ATOM 1658 O O . LEU A 1 216 ? -3.705 -3.978 3.084 1.00 92.44 216 LEU A O 1
ATOM 1662 N N . ALA A 1 217 ? -3.554 -5.777 1.757 1.00 91.00 217 ALA A N 1
ATOM 1663 C CA . ALA A 1 217 ? -2.661 -5.153 0.783 1.00 91.00 217 ALA A CA 1
ATOM 1664 C C . ALA A 1 217 ? -3.297 -3.921 0.115 1.00 91.00 217 ALA A C 1
ATOM 1666 O O . ALA A 1 217 ? -2.673 -2.859 0.054 1.00 91.00 217 ALA A O 1
ATOM 1667 N N . VAL A 1 218 ? -4.555 -4.035 -0.327 1.00 91.00 218 VAL A N 1
ATOM 1668 C CA . VAL A 1 218 ? -5.298 -2.911 -0.915 1.00 91.00 218 VAL A CA 1
ATOM 1669 C C . VAL A 1 218 ? -5.517 -1.813 0.125 1.00 91.00 218 VAL A C 1
ATOM 1671 O O . VAL A 1 218 ? -5.247 -0.654 -0.170 1.00 91.00 218 VAL A O 1
ATOM 1674 N N . ALA A 1 219 ? -5.901 -2.151 1.358 1.00 93.56 219 ALA A N 1
ATOM 1675 C CA . ALA A 1 219 ? -6.096 -1.170 2.426 1.00 93.56 219 ALA A CA 1
ATOM 1676 C C . ALA A 1 219 ? -4.812 -0.379 2.739 1.00 93.56 219 ALA A C 1
ATOM 1678 O O . ALA A 1 219 ? -4.860 0.849 2.867 1.00 93.56 219 ALA A O 1
ATOM 1679 N N . LYS A 1 220 ? -3.653 -1.054 2.800 1.00 94.06 220 LYS A N 1
ATOM 1680 C CA . LYS A 1 220 ? -2.340 -0.408 2.978 1.00 94.06 220 LYS A CA 1
ATOM 1681 C C . LYS A 1 220 ? -2.022 0.548 1.829 1.00 94.06 220 LYS A C 1
ATOM 1683 O O . LYS A 1 220 ? -1.595 1.675 2.076 1.00 94.06 220 LYS A O 1
ATOM 1688 N N . LEU A 1 221 ? -2.272 0.132 0.586 1.00 91.75 221 LEU A N 1
ATOM 1689 C CA . LEU A 1 221 ? -2.084 0.974 -0.596 1.00 91.75 221 LEU A CA 1
ATOM 1690 C C . LEU A 1 221 ? -2.991 2.213 -0.562 1.00 91.75 221 LEU A C 1
ATOM 1692 O O . LEU A 1 221 ? -2.517 3.333 -0.762 1.00 91.75 221 LEU A O 1
ATOM 1696 N N . THR A 1 222 ? -4.280 2.025 -0.274 1.00 91.62 222 THR A N 1
ATOM 1697 C CA . THR A 1 222 ? -5.267 3.106 -0.144 1.00 91.62 222 THR A CA 1
ATOM 1698 C C . THR A 1 222 ? -4.825 4.121 0.910 1.00 91.62 222 THR A C 1
ATOM 1700 O O . THR A 1 222 ? -4.832 5.324 0.644 1.00 91.62 222 THR A O 1
ATOM 1703 N N . PHE A 1 223 ? -4.372 3.651 2.076 1.00 93.69 223 PHE A N 1
ATOM 1704 C CA . PHE A 1 223 ? -3.883 4.522 3.142 1.00 93.69 223 PHE A CA 1
ATOM 1705 C C . PHE A 1 223 ? -2.596 5.261 2.752 1.00 93.69 223 PHE A C 1
ATOM 1707 O O . PHE A 1 223 ? -2.478 6.459 3.005 1.00 93.69 223 PHE A O 1
ATOM 1714 N N . ALA A 1 224 ? -1.641 4.580 2.109 1.00 92.38 224 ALA A N 1
ATOM 1715 C CA . ALA A 1 224 ? -0.385 5.189 1.674 1.00 92.38 224 ALA A CA 1
ATOM 1716 C C . ALA A 1 224 ? -0.622 6.348 0.696 1.00 92.38 224 ALA A C 1
ATOM 1718 O O . ALA A 1 224 ? -0.063 7.431 0.884 1.00 92.38 224 ALA A O 1
ATOM 1719 N N . ARG A 1 225 ? -1.498 6.144 -0.297 1.00 89.56 225 ARG A N 1
ATOM 1720 C CA . ARG A 1 225 ? -1.885 7.174 -1.274 1.00 89.56 225 ARG A CA 1
ATOM 1721 C C . ARG A 1 225 ? -2.577 8.356 -0.603 1.00 89.56 225 ARG A C 1
ATOM 1723 O O . ARG A 1 225 ? -2.151 9.496 -0.775 1.00 89.56 225 ARG A O 1
ATOM 1730 N N . PHE A 1 226 ? -3.575 8.081 0.235 1.00 91.06 226 PHE A N 1
ATOM 1731 C CA . PHE A 1 226 ? -4.280 9.115 0.993 1.00 91.06 226 PHE A CA 1
ATOM 1732 C C . PHE A 1 226 ? -3.322 9.938 1.871 1.00 91.06 226 PHE A C 1
ATOM 1734 O O . PHE A 1 226 ? -3.367 11.170 1.882 1.00 91.06 226 PHE A O 1
ATOM 1741 N N . ARG A 1 227 ? -2.391 9.271 2.567 1.00 90.69 227 ARG A N 1
ATOM 1742 C CA . ARG A 1 227 ? -1.402 9.926 3.434 1.00 90.69 227 ARG A CA 1
ATOM 1743 C C . ARG A 1 227 ? -0.382 10.757 2.661 1.00 90.69 227 ARG A C 1
ATOM 1745 O O . ARG A 1 227 ? 0.088 11.764 3.195 1.00 90.69 227 ARG A O 1
ATOM 1752 N N . ASN A 1 228 ? -0.005 10.332 1.458 1.00 87.62 228 ASN A N 1
ATOM 1753 C CA . ASN A 1 228 ? 0.904 11.093 0.606 1.00 87.62 228 ASN A CA 1
ATOM 1754 C C . ASN A 1 228 ? 0.255 12.414 0.185 1.00 87.62 228 ASN A C 1
ATOM 1756 O O . ASN A 1 228 ? 0.883 13.465 0.348 1.00 87.62 228 ASN A O 1
ATOM 1760 N N . HIS A 1 229 ? -1.008 12.357 -0.246 1.00 85.88 229 HIS A N 1
ATOM 1761 C CA . HIS A 1 229 ? -1.751 13.520 -0.716 1.00 85.88 229 HIS A CA 1
ATOM 1762 C C . HIS A 1 229 ? -2.106 14.507 0.410 1.00 85.88 229 HIS A C 1
ATOM 1764 O O . HIS A 1 229 ? -1.922 15.715 0.259 1.00 85.88 229 HIS A O 1
ATOM 1770 N N . ARG A 1 230 ? -2.543 14.017 1.578 1.00 84.75 230 ARG A N 1
ATOM 1771 C CA . ARG A 1 230 ? -2.897 14.874 2.723 1.00 84.75 230 ARG A CA 1
ATOM 1772 C C . ARG A 1 230 ? -1.684 15.239 3.578 1.00 84.75 230 ARG A C 1
ATOM 1774 O O . ARG A 1 230 ? -0.859 14.397 3.927 1.00 84.75 230 ARG A O 1
ATOM 1781 N N . ALA A 1 231 ? -1.610 16.499 4.009 1.00 81.12 231 ALA A N 1
ATOM 1782 C CA . ALA A 1 231 ? -0.611 16.930 4.988 1.00 81.12 231 ALA A CA 1
ATOM 1783 C C . ALA A 1 231 ? -0.898 16.332 6.377 1.00 81.12 231 ALA A C 1
ATOM 1785 O O . ALA A 1 231 ? -0.043 15.655 6.943 1.00 81.12 231 ALA A O 1
ATOM 1786 N N . GLN A 1 232 ? -2.115 16.501 6.896 1.00 82.81 232 GLN A N 1
ATOM 1787 C CA . GLN A 1 232 ? -2.498 16.095 8.253 1.00 82.81 232 GLN A CA 1
ATOM 1788 C C . GLN A 1 232 ? -3.738 15.190 8.249 1.00 82.81 232 GLN A C 1
ATOM 1790 O O . GLN A 1 232 ? -4.613 15.331 7.396 1.00 82.81 232 GLN A O 1
ATOM 1795 N N . ILE A 1 233 ? -3.823 14.283 9.228 1.00 86.44 233 ILE A N 1
ATOM 1796 C CA . ILE A 1 233 ? -4.968 13.386 9.451 1.00 86.44 233 ILE A CA 1
ATOM 1797 C C . ILE A 1 233 ? -5.475 13.613 10.879 1.00 86.44 233 ILE A C 1
ATOM 1799 O O . ILE A 1 233 ? -4.714 13.438 11.825 1.00 86.44 233 ILE A O 1
ATOM 1803 N N . ARG A 1 234 ? -6.752 13.987 11.041 1.00 84.38 234 ARG A N 1
ATOM 1804 C CA . ARG A 1 234 ? -7.362 14.247 12.362 1.00 84.38 234 ARG A CA 1
ATOM 1805 C C . ARG A 1 234 ? -7.762 12.963 13.096 1.00 84.38 234 ARG A C 1
ATOM 1807 O O . ARG A 1 234 ? -7.481 12.821 14.278 1.00 84.38 234 ARG A O 1
ATOM 1814 N N . HIS A 1 235 ? -8.379 12.013 12.390 1.00 86.81 235 HIS A N 1
ATOM 1815 C CA . HIS A 1 235 ? -8.924 10.782 12.976 1.00 86.81 235 HIS A CA 1
ATOM 1816 C C . HIS A 1 235 ? -8.237 9.540 12.405 1.00 86.81 235 HIS A C 1
ATOM 1818 O O . HIS A 1 235 ? -8.817 8.821 11.599 1.00 86.81 235 HIS A O 1
ATOM 1824 N N . LEU A 1 236 ? -6.995 9.280 12.829 1.00 89.88 236 LEU A N 1
ATOM 1825 C CA . LEU A 1 236 ? -6.159 8.207 12.275 1.00 89.88 236 LEU A CA 1
ATOM 1826 C C . LEU A 1 236 ? -6.854 6.835 12.272 1.00 89.88 236 LEU A C 1
ATOM 1828 O O . LEU A 1 236 ? -6.945 6.199 11.229 1.00 89.88 236 LEU A O 1
ATOM 1832 N N . HIS A 1 237 ? -7.387 6.413 13.418 1.00 91.00 237 HIS A N 1
ATOM 1833 C CA . HIS A 1 237 ? -8.052 5.118 13.579 1.00 91.00 237 HIS A CA 1
ATOM 1834 C C . HIS A 1 237 ? -9.279 4.968 12.664 1.00 91.00 237 HIS A C 1
ATOM 1836 O O . HIS A 1 237 ? -9.425 3.960 11.976 1.00 91.00 237 HIS A O 1
ATOM 1842 N N . ALA A 1 238 ? -10.119 6.005 12.581 1.00 91.12 238 ALA A N 1
ATOM 1843 C CA . ALA A 1 238 ? -11.296 6.009 11.714 1.00 91.12 238 ALA A CA 1
ATOM 1844 C C . ALA A 1 238 ? -10.920 6.050 10.222 1.00 91.12 238 ALA A C 1
ATOM 1846 O O . ALA A 1 238 ? -11.572 5.408 9.403 1.00 91.12 238 ALA A O 1
ATOM 1847 N N . THR A 1 239 ? -9.842 6.752 9.857 1.00 92.00 239 THR A N 1
ATOM 1848 C CA . THR A 1 239 ? -9.292 6.732 8.494 1.00 92.00 239 THR A CA 1
ATOM 1849 C C . THR A 1 239 ? -8.791 5.340 8.117 1.00 92.00 239 THR A C 1
ATOM 1851 O O . THR A 1 239 ? -9.079 4.878 7.017 1.00 92.00 239 THR A O 1
ATOM 1854 N N . ILE A 1 240 ? -8.087 4.646 9.018 1.00 92.94 240 ILE A N 1
ATOM 1855 C CA . ILE A 1 240 ? -7.624 3.273 8.773 1.00 92.94 240 ILE A CA 1
ATOM 1856 C C . ILE A 1 240 ? -8.827 2.336 8.588 1.00 92.94 240 ILE A C 1
ATOM 1858 O O . ILE A 1 240 ? -8.864 1.590 7.609 1.00 92.94 240 ILE A O 1
ATOM 1862 N N . ALA A 1 241 ? -9.841 2.436 9.455 1.00 92.12 241 ALA A N 1
ATOM 1863 C CA . ALA A 1 241 ? -11.086 1.678 9.323 1.00 92.12 241 ALA A CA 1
ATOM 1864 C C . ALA A 1 241 ? -11.755 1.922 7.959 1.00 92.12 241 ALA A C 1
ATOM 1866 O O . ALA A 1 241 ? -12.106 0.978 7.252 1.00 92.12 241 ALA A O 1
ATOM 1867 N N . ALA A 1 242 ? -11.862 3.190 7.548 1.00 91.94 242 ALA A N 1
ATOM 1868 C CA . ALA A 1 242 ? -12.418 3.574 6.255 1.00 91.94 242 ALA A CA 1
ATOM 1869 C C . ALA A 1 242 ? -11.625 2.978 5.079 1.00 91.94 242 ALA A C 1
ATOM 1871 O O . ALA A 1 242 ? -12.228 2.507 4.116 1.00 91.94 242 ALA A O 1
ATOM 1872 N N . CYS A 1 243 ? -10.289 2.943 5.150 1.00 92.56 243 CYS A N 1
ATOM 1873 C CA . CYS A 1 243 ? -9.456 2.305 4.126 1.00 92.56 243 CYS A CA 1
ATOM 1874 C C . CYS A 1 243 ? -9.721 0.795 4.015 1.00 92.56 243 CYS A C 1
ATOM 1876 O O . CYS A 1 243 ? -9.809 0.278 2.902 1.00 92.56 243 CYS A O 1
ATOM 1878 N N . VAL A 1 244 ? -9.894 0.095 5.140 1.00 91.75 244 VAL A N 1
ATOM 1879 C CA . VAL A 1 244 ? -10.215 -1.344 5.146 1.00 91.75 244 VAL A CA 1
ATOM 1880 C C . VAL A 1 244 ? -11.612 -1.598 4.571 1.00 91.75 244 VAL A C 1
ATOM 1882 O O . VAL A 1 244 ? -11.776 -2.468 3.715 1.00 91.75 244 VAL A O 1
ATOM 1885 N N . LEU A 1 245 ? -12.607 -0.790 4.949 1.00 90.56 245 LEU A N 1
ATOM 1886 C CA . LEU A 1 245 ? -13.961 -0.875 4.389 1.00 90.56 245 LEU A CA 1
ATOM 1887 C C . LEU A 1 245 ? -14.000 -0.586 2.883 1.00 90.56 245 LEU A C 1
ATOM 1889 O O . LEU A 1 245 ? -14.778 -1.200 2.159 1.00 90.56 245 LEU A O 1
ATOM 1893 N N . LEU A 1 246 ? -13.157 0.325 2.389 1.00 90.00 246 LEU A N 1
ATOM 1894 C CA . LEU A 1 246 ? -13.021 0.584 0.953 1.00 90.00 246 LEU A CA 1
ATOM 1895 C C . LEU A 1 246 ? -12.404 -0.602 0.200 1.00 90.00 246 LEU A C 1
ATOM 1897 O O . LEU A 1 246 ? -12.769 -0.841 -0.951 1.00 90.00 246 LEU A O 1
ATOM 1901 N N . ALA A 1 247 ? -11.502 -1.348 0.841 1.00 89.06 247 ALA A N 1
ATOM 1902 C CA . ALA A 1 247 ? -10.832 -2.499 0.246 1.00 89.06 247 ALA A CA 1
ATOM 1903 C C . ALA A 1 247 ? -11.731 -3.745 0.156 1.00 89.06 247 ALA A C 1
ATOM 1905 O O . ALA A 1 247 ? -11.584 -4.534 -0.779 1.00 89.06 247 ALA A O 1
ATOM 1906 N N . LEU A 1 248 ? -12.678 -3.920 1.084 1.00 86.50 248 LEU A N 1
ATOM 1907 C CA . LEU A 1 248 ? -13.590 -5.071 1.114 1.00 86.50 248 LEU A CA 1
ATOM 1908 C C . LEU A 1 248 ? -14.353 -5.308 -0.202 1.00 86.50 248 LEU A C 1
ATOM 1910 O O . LEU A 1 248 ? -14.215 -6.392 -0.768 1.00 86.50 248 LEU A O 1
ATOM 1914 N N . PRO A 1 249 ? -15.137 -4.353 -0.741 1.00 82.88 249 PRO A N 1
ATOM 1915 C CA . PRO A 1 249 ? -15.877 -4.582 -1.979 1.00 82.88 249 PRO A CA 1
ATOM 1916 C C . PRO A 1 249 ? -14.952 -4.760 -3.189 1.00 82.88 249 PRO A C 1
ATOM 1918 O O . PRO A 1 249 ? -15.306 -5.488 -4.106 1.00 82.88 249 PRO A O 1
ATOM 1921 N N . ALA A 1 250 ? -13.764 -4.146 -3.181 1.00 74.38 250 ALA A N 1
ATOM 1922 C CA . ALA A 1 250 ? -12.791 -4.257 -4.270 1.00 74.38 250 ALA A CA 1
ATOM 1923 C C . ALA A 1 250 ? -12.110 -5.635 -4.345 1.00 74.38 250 ALA A C 1
ATOM 1925 O O . ALA A 1 250 ? -11.539 -5.992 -5.371 1.00 74.38 250 ALA A O 1
ATOM 1926 N N . THR A 1 251 ? -12.134 -6.397 -3.250 1.00 70.62 251 THR A N 1
ATOM 1927 C CA . THR A 1 251 ? -11.413 -7.672 -3.120 1.00 70.62 251 THR A CA 1
ATOM 1928 C C . THR A 1 251 ? -12.326 -8.876 -2.961 1.00 70.62 251 THR A C 1
ATOM 1930 O O . THR A 1 251 ? -11.834 -10.007 -3.014 1.00 70.62 251 THR A O 1
ATOM 1933 N N . ARG A 1 252 ? -13.642 -8.662 -2.816 1.00 68.88 252 ARG A N 1
ATOM 1934 C CA . ARG A 1 252 ? -14.614 -9.748 -2.930 1.00 68.88 252 ARG A CA 1
ATOM 1935 C C . ARG A 1 252 ? -14.411 -10.421 -4.288 1.00 68.88 252 ARG A C 1
ATOM 1937 O O . ARG A 1 252 ? -14.346 -9.717 -5.300 1.00 68.88 252 ARG A O 1
ATOM 1944 N N . PRO A 1 253 ? -14.281 -11.758 -4.333 1.00 61.22 253 PRO A N 1
ATOM 1945 C CA . PRO A 1 253 ? -14.299 -12.451 -5.607 1.00 61.22 253 PRO A CA 1
ATOM 1946 C C . PRO A 1 253 ? -15.580 -12.031 -6.331 1.00 61.22 253 PRO A C 1
ATOM 1948 O O . PRO A 1 253 ? -16.651 -11.984 -5.721 1.00 61.22 253 PRO A O 1
ATOM 1951 N N . GLY A 1 254 ? -15.449 -11.653 -7.606 1.00 61.41 254 GLY A N 1
ATOM 1952 C CA . GLY A 1 254 ? -16.602 -11.345 -8.449 1.00 61.41 254 GLY A CA 1
ATOM 1953 C C . GLY A 1 254 ? -17.618 -12.495 -8.425 1.00 61.41 254 GLY A C 1
ATOM 1954 O O . GLY A 1 254 ? -17.282 -13.589 -7.962 1.00 61.41 254 GLY A O 1
ATOM 1955 N N . PRO A 1 255 ? -18.852 -12.274 -8.913 1.00 62.28 255 PRO A N 1
ATOM 1956 C CA . PRO A 1 255 ? -19.893 -13.296 -8.891 1.00 62.28 255 PRO A CA 1
ATOM 1957 C C . PRO A 1 255 ? -19.333 -14.609 -9.440 1.00 62.28 255 PRO A C 1
ATOM 1959 O O . PRO A 1 255 ? -18.891 -14.678 -10.590 1.00 62.28 255 PRO A O 1
ATOM 1962 N N . SER A 1 256 ? -19.285 -15.627 -8.586 1.00 72.75 256 SER A N 1
ATOM 1963 C CA . SER A 1 256 ? -18.846 -16.947 -8.987 1.00 72.75 256 SER A CA 1
ATOM 1964 C C . SER A 1 256 ? -19.994 -17.616 -9.734 1.00 72.75 256 SER A C 1
ATOM 1966 O O . SER A 1 256 ? -21.150 -17.596 -9.320 1.00 72.75 256 SER A O 1
ATOM 1968 N N . PHE A 1 257 ? -19.685 -18.163 -10.899 1.00 79.88 257 PHE A N 1
ATOM 1969 C CA . PHE A 1 257 ? -20.640 -18.866 -11.735 1.00 79.88 257 PHE A CA 1
ATOM 1970 C C . PHE A 1 257 ? -20.421 -20.349 -11.507 1.00 79.88 257 PHE A C 1
ATOM 1972 O O . PHE A 1 257 ? -19.378 -20.871 -11.883 1.00 79.88 257 PHE A O 1
ATOM 1979 N N . THR A 1 258 ? -21.366 -21.031 -10.878 1.00 85.88 258 THR A N 1
ATOM 1980 C CA . THR A 1 258 ? -21.273 -22.474 -10.654 1.00 85.88 258 THR A CA 1
ATOM 1981 C C . THR A 1 258 ? -21.977 -23.231 -11.774 1.00 85.88 258 THR A C 1
ATOM 1983 O O . THR A 1 258 ? -23.039 -22.831 -12.253 1.00 85.88 258 THR A O 1
ATOM 1986 N N . CYS A 1 259 ? -21.378 -24.324 -12.244 1.00 87.56 259 CYS A N 1
ATOM 1987 C CA . CYS A 1 259 ? -22.072 -25.239 -13.144 1.00 87.56 259 CYS A CA 1
ATOM 1988 C C . CYS A 1 259 ? -23.055 -26.089 -12.336 1.00 87.56 259 CYS A C 1
ATOM 1990 O O . CYS A 1 259 ? -22.633 -26.846 -11.467 1.00 87.56 259 CYS A O 1
ATOM 1992 N N . ALA A 1 260 ? -24.348 -26.017 -12.659 1.00 82.94 260 ALA A N 1
ATOM 1993 C CA . ALA A 1 260 ? -25.386 -26.798 -11.981 1.00 82.94 260 ALA A CA 1
ATOM 1994 C C . ALA A 1 260 ? -25.160 -28.321 -12.067 1.00 82.94 260 ALA A C 1
ATOM 1996 O O . ALA A 1 260 ? -25.579 -29.061 -11.187 1.00 82.94 260 ALA A O 1
ATOM 1997 N N . THR A 1 261 ? -24.476 -28.800 -13.111 1.00 82.50 261 THR A N 1
ATOM 1998 C CA . THR A 1 261 ? -24.310 -30.236 -13.381 1.00 82.50 261 THR A CA 1
ATOM 1999 C C . THR A 1 261 ? -23.098 -30.861 -12.675 1.00 82.50 261 THR A C 1
ATOM 2001 O O . THR A 1 261 ? -23.138 -32.035 -12.310 1.00 82.50 261 THR A O 1
ATOM 2004 N N . CYS A 1 262 ? -22.002 -30.116 -12.487 1.00 86.12 262 CYS A N 1
ATOM 2005 C CA . CYS A 1 262 ? -20.772 -30.636 -11.862 1.00 86.12 262 CYS A CA 1
ATOM 2006 C C . CYS A 1 262 ? -20.314 -29.877 -10.613 1.00 86.12 262 CYS A C 1
ATOM 2008 O O . CYS A 1 262 ? -19.354 -30.301 -9.979 1.00 86.12 262 CYS A O 1
ATOM 2010 N N . GLY A 1 263 ? -20.946 -28.753 -10.272 1.00 84.19 263 GLY A N 1
ATOM 2011 C CA . GLY A 1 263 ? -20.548 -27.913 -9.142 1.00 84.19 263 GLY A CA 1
ATOM 2012 C C . GLY A 1 263 ? -19.254 -27.120 -9.356 1.00 84.19 263 GLY A C 1
ATOM 2013 O O . GLY A 1 263 ? -18.820 -26.426 -8.441 1.00 84.19 263 GLY A O 1
ATOM 2014 N N . ALA A 1 264 ? -18.631 -27.179 -10.540 1.00 83.69 264 ALA A N 1
ATOM 2015 C CA . ALA A 1 264 ? -17.413 -26.423 -10.817 1.00 83.69 264 ALA A CA 1
ATOM 2016 C C . ALA A 1 264 ? -17.673 -24.911 -10.721 1.00 83.69 264 ALA A C 1
ATOM 2018 O O . ALA A 1 264 ? -18.639 -24.400 -11.294 1.00 83.69 264 ALA A O 1
ATOM 2019 N N . VAL A 1 265 ? -16.802 -24.211 -9.990 1.00 83.06 265 VAL A N 1
ATOM 2020 C CA . VAL A 1 265 ? -16.890 -22.771 -9.728 1.00 83.06 265 VAL A CA 1
ATOM 2021 C C . VAL A 1 265 ? -16.034 -22.019 -10.746 1.00 83.06 265 VAL A C 1
ATOM 2023 O O . VAL A 1 265 ? -14.828 -22.235 -10.840 1.00 83.06 265 VAL A O 1
ATOM 2026 N N . PHE A 1 266 ? -16.647 -21.105 -11.491 1.00 81.75 266 PHE A N 1
ATOM 2027 C CA . PHE A 1 266 ? -15.986 -20.268 -12.488 1.00 81.75 266 PHE A CA 1
ATOM 2028 C C . PHE A 1 266 ? -15.977 -18.809 -12.042 1.00 81.75 266 PHE A C 1
ATOM 2030 O O . PHE A 1 266 ? -16.964 -18.286 -11.536 1.00 81.75 266 PHE A O 1
ATOM 2037 N N . ASN A 1 267 ? -14.876 -18.114 -12.299 1.00 76.31 267 ASN A N 1
ATOM 2038 C CA . ASN A 1 267 ? -14.727 -16.682 -12.021 1.00 76.31 267 ASN A CA 1
ATOM 2039 C C . ASN A 1 267 ? -15.385 -15.774 -13.083 1.00 76.31 267 ASN A C 1
ATOM 2041 O O . ASN A 1 267 ? -15.400 -14.557 -12.926 1.00 76.31 267 ASN A O 1
ATOM 2045 N N . ALA A 1 268 ? -15.905 -16.341 -14.177 1.00 81.88 268 ALA A N 1
ATOM 2046 C CA . ALA A 1 268 ? -16.546 -15.592 -15.251 1.00 81.88 268 ALA A CA 1
ATOM 2047 C C . ALA A 1 268 ? -17.631 -16.412 -15.966 1.00 81.88 268 ALA A C 1
ATOM 2049 O O . ALA A 1 268 ? -17.444 -17.590 -16.278 1.00 81.88 268 ALA A O 1
ATOM 2050 N N . LYS A 1 269 ? -18.727 -15.749 -16.363 1.00 81.81 269 LYS A N 1
ATOM 2051 C CA . LYS A 1 269 ? -19.831 -16.366 -17.128 1.00 81.81 269 LYS A CA 1
ATOM 2052 C C . LYS A 1 269 ? -19.362 -16.977 -18.449 1.00 81.81 269 LYS A C 1
ATOM 2054 O O . LYS A 1 269 ? -19.919 -17.963 -18.920 1.00 81.81 269 LYS A O 1
ATOM 2059 N N . ARG A 1 270 ? -18.332 -16.387 -19.063 1.00 84.94 270 ARG A N 1
ATOM 2060 C CA . ARG A 1 270 ? -17.721 -16.897 -20.295 1.00 84.94 270 ARG A CA 1
ATOM 2061 C C . ARG A 1 270 ? -17.033 -18.245 -20.069 1.00 84.94 270 ARG A C 1
ATOM 2063 O O . ARG A 1 270 ? -17.201 -19.128 -20.897 1.00 84.94 270 ARG A O 1
ATOM 2070 N N . ALA A 1 271 ? -16.318 -18.406 -18.957 1.00 82.94 271 ALA A N 1
ATOM 2071 C CA . ALA A 1 271 ? -15.671 -19.668 -18.613 1.00 82.94 271 ALA A CA 1
ATOM 2072 C C . ALA A 1 271 ? -16.712 -20.772 -18.367 1.00 82.94 271 ALA A C 1
ATOM 2074 O O . ALA A 1 271 ? -16.558 -21.865 -18.896 1.00 82.94 271 ALA A O 1
ATOM 2075 N N . LEU A 1 272 ? -17.836 -20.448 -17.712 1.00 86.75 272 LEU A N 1
ATOM 2076 C CA . LEU A 1 272 ? -18.965 -21.377 -17.586 1.00 86.75 272 LEU A CA 1
ATOM 2077 C C . LEU A 1 272 ? -19.587 -21.750 -18.949 1.00 86.75 272 LEU A C 1
ATOM 2079 O O . LEU A 1 272 ? -19.971 -22.893 -19.151 1.00 86.75 272 LEU A O 1
ATOM 2083 N N . ARG A 1 273 ? -19.671 -20.818 -19.912 1.00 83.25 273 ARG A N 1
ATOM 2084 C CA . ARG A 1 273 ? -20.191 -21.113 -21.266 1.00 83.25 273 ARG A CA 1
ATOM 2085 C C . ARG A 1 273 ? -19.300 -22.052 -22.078 1.00 83.25 273 ARG A C 1
ATOM 2087 O O . ARG A 1 273 ? -19.819 -22.785 -22.910 1.00 83.25 273 ARG A O 1
ATOM 2094 N N . PHE A 1 274 ? -17.986 -21.992 -21.879 1.00 85.50 274 PHE A N 1
ATOM 2095 C CA . PHE A 1 274 ? -17.027 -22.877 -22.550 1.00 85.50 274 PHE A CA 1
ATOM 2096 C C . PHE A 1 274 ? -16.732 -24.148 -21.755 1.00 85.50 274 PHE A C 1
ATOM 2098 O O . PHE A 1 274 ? -16.067 -25.046 -22.261 1.00 85.50 274 PHE A O 1
ATOM 2105 N N . HIS A 1 275 ? -17.240 -24.241 -20.528 1.00 85.19 275 HIS A N 1
ATOM 2106 C CA . HIS A 1 275 ? -17.172 -25.458 -19.750 1.00 85.19 275 HIS A CA 1
ATOM 2107 C C . HIS A 1 275 ? -18.139 -26.498 -20.324 1.00 85.19 275 HIS A C 1
ATOM 2109 O O . HIS A 1 275 ? -19.348 -26.460 -20.097 1.00 85.19 275 HIS A O 1
ATOM 2115 N N . SER A 1 276 ? -17.592 -27.458 -21.059 1.00 80.62 276 SER A N 1
ATOM 2116 C CA . SER A 1 276 ? -18.278 -28.695 -21.399 1.00 80.62 276 SER A CA 1
ATOM 2117 C C . SER A 1 276 ? -18.180 -29.655 -20.214 1.00 80.62 276 SER A C 1
ATOM 2119 O O . SER A 1 276 ? -17.158 -30.296 -19.974 1.00 80.62 276 SER A O 1
ATOM 2121 N N . CYS A 1 277 ? -19.258 -29.749 -19.440 1.00 78.69 277 CYS A N 1
ATOM 2122 C CA . CYS A 1 277 ? -19.353 -30.735 -18.373 1.00 78.69 277 CYS A CA 1
ATOM 2123 C C . CYS A 1 277 ? -19.371 -32.151 -18.977 1.00 78.69 277 CYS A C 1
ATOM 2125 O O . CYS A 1 277 ? -20.269 -32.486 -19.749 1.00 78.69 277 CYS A O 1
ATOM 2127 N N . ALA A 1 278 ? -18.403 -32.996 -18.608 1.00 66.19 278 ALA A N 1
ATOM 2128 C CA . ALA A 1 278 ? -18.333 -34.396 -19.045 1.00 66.19 278 ALA A CA 1
ATOM 2129 C C . ALA A 1 278 ? -19.469 -35.268 -18.468 1.00 66.19 278 ALA A C 1
ATOM 2131 O O . ALA A 1 278 ? -19.727 -36.367 -18.949 1.00 66.19 278 ALA A O 1
ATOM 2132 N N . ARG A 1 279 ? -20.189 -34.768 -17.456 1.00 53.28 279 ARG A N 1
ATOM 2133 C CA . ARG A 1 279 ? -21.312 -35.439 -16.795 1.00 53.28 279 ARG A CA 1
ATOM 2134 C C . ARG A 1 279 ? -22.626 -35.196 -17.556 1.00 53.28 279 ARG A C 1
ATOM 2136 O O . ARG A 1 279 ? -23.596 -34.695 -17.004 1.00 53.28 279 ARG A O 1
ATOM 2143 N N . ARG A 1 280 ? -22.660 -35.522 -18.851 1.00 48.25 280 ARG A N 1
ATOM 2144 C CA . ARG A 1 280 ? -23.917 -35.735 -19.587 1.00 48.25 280 ARG A CA 1
ATOM 2145 C C . ARG A 1 280 ? -24.278 -37.212 -19.450 1.00 48.25 280 ARG A C 1
ATOM 2147 O O . ARG A 1 280 ? -23.966 -38.011 -20.323 1.00 48.25 280 ARG A O 1
ATOM 2154 N N . VAL A 1 281 ? -24.917 -37.565 -18.340 1.00 44.00 281 VAL A N 1
ATOM 2155 C CA . VAL A 1 281 ? -25.816 -38.720 -18.328 1.00 44.00 281 VAL A CA 1
ATOM 2156 C C . VAL A 1 281 ? -27.221 -38.152 -18.223 1.00 44.00 281 VAL A C 1
ATOM 2158 O O . VAL A 1 281 ? -27.477 -37.244 -17.435 1.00 44.00 281 VAL A O 1
ATOM 2161 N N . SER A 1 282 ? -28.051 -38.615 -19.146 1.00 50.12 282 SER A N 1
ATOM 2162 C CA . SER A 1 282 ? -29.467 -38.330 -19.312 1.00 50.12 282 SER A CA 1
ATOM 2163 C C . SER A 1 282 ? -30.223 -38.264 -17.989 1.00 50.12 282 SER A C 1
ATOM 2165 O O . SER A 1 282 ? -30.148 -39.199 -17.204 1.00 50.12 282 SER A O 1
ATOM 2167 N N . GLU A 1 283 ? -30.999 -37.207 -17.787 1.00 40.03 283 GLU A N 1
ATOM 2168 C CA . GLU A 1 283 ? -32.464 -37.271 -17.806 1.00 40.03 283 GLU A CA 1
ATOM 2169 C C . GLU A 1 283 ? -33.037 -35.867 -17.591 1.00 40.03 283 GLU A C 1
ATOM 2171 O O . GLU A 1 283 ? -32.465 -35.012 -16.917 1.00 40.03 283 GLU A O 1
ATOM 2176 N N . VAL A 1 284 ? -34.125 -35.610 -18.304 1.00 55.12 284 VAL A N 1
ATOM 2177 C CA . VAL A 1 284 ? -34.857 -34.349 -18.351 1.00 55.12 284 VAL A CA 1
ATOM 2178 C C . VAL A 1 284 ? -35.734 -34.274 -17.104 1.00 55.12 284 VAL A C 1
ATOM 2180 O O . VAL A 1 284 ? -36.564 -35.157 -16.923 1.00 55.12 284 VAL A O 1
ATOM 2183 N N . ALA A 1 285 ? -35.589 -33.234 -16.281 1.00 39.38 285 ALA A N 1
ATOM 2184 C CA . ALA A 1 285 ? -36.603 -32.857 -15.297 1.00 39.38 285 ALA A CA 1
ATOM 2185 C C . ALA A 1 285 ? -36.475 -31.369 -14.922 1.00 39.38 285 ALA A C 1
ATOM 2187 O O . ALA A 1 285 ? -35.475 -30.944 -14.348 1.00 39.38 285 ALA A O 1
ATOM 2188 N N . ASP A 1 286 ? -37.486 -30.614 -15.349 1.00 39.44 286 ASP A N 1
ATOM 2189 C CA . ASP A 1 286 ? -38.042 -29.362 -14.826 1.00 39.44 286 ASP A CA 1
ATOM 2190 C C . ASP A 1 286 ? -37.103 -28.296 -14.235 1.00 39.44 286 ASP A C 1
ATOM 2192 O O . ASP A 1 286 ? -36.556 -28.396 -13.139 1.00 39.44 286 ASP A O 1
ATOM 2196 N N . ALA A 1 287 ? -37.005 -27.185 -14.969 1.00 37.00 287 ALA A N 1
ATOM 2197 C CA . ALA A 1 287 ? -36.426 -25.938 -14.494 1.00 37.00 287 ALA A CA 1
ATOM 2198 C C . ALA A 1 287 ? -37.362 -25.255 -13.478 1.00 37.00 287 ALA A C 1
ATOM 2200 O O . ALA A 1 287 ? -38.509 -24.978 -13.830 1.00 37.00 287 ALA A O 1
ATOM 2201 N N . PRO A 1 288 ? -36.889 -24.871 -12.279 1.00 39.53 288 PRO A N 1
ATOM 2202 C CA . PRO A 1 288 ? -37.512 -23.786 -11.548 1.00 39.53 288 PRO A CA 1
ATOM 2203 C C . PRO A 1 288 ? -37.009 -22.446 -12.100 1.00 39.53 288 PRO A C 1
ATOM 2205 O O . PRO A 1 288 ? -35.818 -22.238 -12.351 1.00 39.53 288 PRO A O 1
ATOM 2208 N N . GLU A 1 289 ? -37.958 -21.543 -12.301 1.00 40.88 289 GLU A N 1
ATOM 2209 C CA . GLU A 1 289 ? -37.769 -20.131 -12.610 1.00 40.88 289 GLU A CA 1
ATOM 2210 C C . GLU A 1 289 ? -36.896 -19.489 -11.513 1.00 40.88 289 GLU A C 1
ATOM 2212 O O . GLU A 1 289 ? -37.307 -19.381 -10.361 1.00 40.88 289 GLU A O 1
ATOM 2217 N N . ILE A 1 290 ? -35.652 -19.116 -11.835 1.00 41.00 290 ILE A N 1
ATOM 2218 C CA . ILE A 1 290 ? -34.777 -18.405 -10.892 1.00 41.00 290 ILE A CA 1
ATOM 2219 C C . ILE A 1 290 ? -35.041 -16.907 -11.043 1.00 41.00 290 ILE A C 1
ATOM 2221 O O . ILE A 1 290 ? -34.665 -16.298 -12.049 1.00 41.00 290 ILE A O 1
ATOM 2225 N N . GLU A 1 291 ? -35.656 -16.320 -10.017 1.00 38.50 291 GLU A N 1
ATOM 2226 C CA . GLU A 1 291 ? -35.771 -14.875 -9.844 1.00 38.50 291 GLU A CA 1
ATOM 2227 C C . GLU A 1 291 ? -34.384 -14.214 -9.867 1.00 38.50 291 GLU A C 1
ATOM 2229 O O . GLU A 1 291 ? -33.503 -14.462 -9.041 1.00 38.50 291 GLU A O 1
ATOM 2234 N N . MET A 1 292 ? -34.189 -13.333 -10.847 1.00 35.50 292 MET A N 1
ATOM 2235 C CA . MET A 1 292 ? -33.066 -12.409 -10.894 1.00 35.50 292 MET A CA 1
ATOM 2236 C C . MET A 1 292 ? -33.253 -11.312 -9.837 1.00 35.50 292 MET A C 1
ATOM 2238 O O . MET A 1 292 ? -33.943 -10.324 -10.088 1.00 35.50 292 MET A O 1
ATOM 2242 N N . VAL A 1 293 ? -32.543 -11.395 -8.713 1.00 39.47 293 VAL A N 1
ATOM 2243 C CA . VAL A 1 293 ? -32.290 -10.204 -7.888 1.00 39.47 293 VAL A CA 1
ATOM 2244 C C . VAL A 1 293 ? -31.139 -9.422 -8.528 1.00 39.47 293 VAL A C 1
ATOM 2246 O O . VAL A 1 293 ? -29.961 -9.661 -8.265 1.00 39.47 293 VAL A O 1
ATOM 2249 N N . VAL A 1 294 ? -31.476 -8.506 -9.441 1.00 37.88 294 VAL A N 1
ATOM 2250 C CA . VAL A 1 294 ? -30.526 -7.510 -9.964 1.00 37.88 294 VAL A CA 1
ATOM 2251 C C . VAL A 1 294 ? -30.444 -6.361 -8.972 1.00 37.88 294 VAL A C 1
ATOM 2253 O O . VAL A 1 294 ? -31.100 -5.332 -9.137 1.00 37.88 294 VAL A O 1
ATOM 2256 N N . GLU A 1 295 ? -29.585 -6.485 -7.967 1.00 38.84 295 GLU A N 1
ATOM 2257 C CA . GLU A 1 295 ? -29.034 -5.278 -7.363 1.00 38.84 295 GLU A CA 1
ATOM 2258 C C . GLU A 1 295 ? -28.021 -4.686 -8.342 1.00 38.84 295 GLU A C 1
ATOM 2260 O O . GLU A 1 295 ? -26.999 -5.293 -8.657 1.00 38.84 295 GLU A O 1
ATOM 2265 N N . LYS A 1 296 ? -28.348 -3.512 -8.892 1.00 36.97 296 LYS A N 1
ATOM 2266 C CA . LYS A 1 296 ? -27.496 -2.756 -9.820 1.00 36.97 296 LYS A CA 1
ATOM 2267 C C . LYS A 1 296 ? -26.097 -2.558 -9.210 1.00 36.97 296 LYS A C 1
ATOM 2269 O O . LYS A 1 296 ? -25.980 -1.749 -8.283 1.00 36.97 296 LYS A O 1
ATOM 2274 N N . PRO A 1 297 ? -25.013 -3.153 -9.746 1.00 37.34 297 PRO A N 1
ATOM 2275 C CA . PRO A 1 297 ? -23.685 -2.714 -9.366 1.00 37.34 297 PRO A CA 1
ATOM 2276 C C . PRO A 1 297 ? -23.424 -1.362 -10.035 1.00 37.34 297 PRO A C 1
ATOM 2278 O O . PRO A 1 297 ? -23.454 -1.220 -11.260 1.00 37.34 297 PRO A O 1
ATOM 2281 N N . LYS A 1 298 ? -23.203 -0.339 -9.206 1.00 41.28 298 LYS A N 1
ATOM 2282 C CA . LYS A 1 298 ? -22.654 0.947 -9.643 1.00 41.28 298 LYS A CA 1
ATOM 2283 C C . LYS A 1 298 ? -21.281 0.684 -10.263 1.00 41.28 298 LYS A C 1
ATOM 2285 O O . LYS A 1 298 ? -20.504 -0.082 -9.706 1.00 41.28 298 LYS A O 1
ATOM 2290 N N . SER A 1 299 ? -21.021 1.323 -11.402 1.00 43.72 299 SER A N 1
ATOM 2291 C CA . SER A 1 299 ? -19.763 1.320 -12.155 1.00 43.72 299 SER A CA 1
ATOM 2292 C C . SER A 1 299 ? -18.550 1.457 -11.230 1.00 43.72 299 SER A C 1
ATOM 2294 O O . SER A 1 299 ? -18.191 2.565 -10.827 1.00 43.72 299 SER A O 1
ATOM 2296 N N . ALA A 1 300 ? -17.953 0.329 -10.857 1.00 48.81 300 ALA A N 1
ATOM 2297 C CA . ALA A 1 300 ? -16.766 0.292 -10.027 1.00 48.81 300 ALA A CA 1
ATOM 2298 C C . ALA A 1 300 ? -15.550 0.194 -10.945 1.00 48.81 300 ALA A C 1
ATOM 2300 O O . ALA A 1 300 ? -15.472 -0.663 -11.821 1.00 48.81 300 ALA A O 1
ATOM 2301 N N . ILE A 1 301 ? -14.637 1.138 -10.761 1.00 55.50 301 ILE A N 1
ATOM 2302 C CA . ILE A 1 301 ? -13.324 1.166 -11.391 1.00 55.50 301 ILE A CA 1
ATOM 2303 C C . ILE A 1 301 ? -12.564 -0.082 -10.922 1.00 55.50 301 ILE A C 1
ATOM 2305 O O . ILE A 1 301 ? -12.461 -0.312 -9.717 1.00 55.50 301 ILE A O 1
ATOM 2309 N N . GLU A 1 302 ? -12.043 -0.876 -11.854 1.00 57.88 302 GLU A N 1
ATOM 2310 C CA . GLU A 1 302 ? -11.254 -2.073 -11.554 1.00 57.88 302 GLU A CA 1
ATOM 2311 C C . GLU A 1 302 ? -9.765 -1.799 -11.808 1.00 57.88 302 GLU A C 1
ATOM 2313 O O . GLU A 1 302 ? -9.390 -0.954 -12.619 1.00 57.88 302 GLU A O 1
ATOM 2318 N N . PHE A 1 303 ? -8.890 -2.513 -11.103 1.00 50.78 303 PHE A N 1
ATOM 2319 C CA . PHE A 1 303 ? -7.448 -2.465 -11.333 1.00 50.78 303 PHE A CA 1
ATOM 2320 C C . PHE A 1 303 ? -6.954 -3.861 -11.704 1.00 50.78 303 PHE A C 1
ATOM 2322 O O . PHE A 1 303 ? -7.156 -4.816 -10.954 1.00 50.78 303 PHE A O 1
ATOM 2329 N N . ILE A 1 304 ? -6.288 -3.973 -12.856 1.00 56.47 304 ILE A N 1
ATOM 2330 C CA . ILE A 1 304 ? -5.563 -5.182 -13.268 1.00 56.47 304 ILE A CA 1
ATOM 2331 C C . ILE A 1 304 ? -4.072 -4.837 -13.212 1.00 56.47 304 ILE A C 1
ATOM 2333 O O . ILE A 1 304 ? -3.558 -4.114 -14.069 1.00 56.47 304 ILE A O 1
ATOM 2337 N N . GLY A 1 305 ? -3.392 -5.313 -12.165 1.00 68.06 305 GLY A N 1
ATOM 2338 C CA . GLY A 1 305 ? -2.026 -4.888 -11.841 1.00 68.06 305 GLY A CA 1
ATOM 2339 C C . GLY A 1 305 ? -1.979 -3.394 -11.506 1.00 68.06 305 GLY A C 1
ATOM 2340 O O . GLY A 1 305 ? -2.763 -2.920 -10.687 1.00 68.06 305 GLY A O 1
ATOM 2341 N N . ASP A 1 306 ? -1.119 -2.644 -12.198 1.00 51.47 306 ASP A N 1
ATOM 2342 C CA . ASP A 1 306 ? -0.931 -1.197 -11.990 1.00 51.47 306 ASP A CA 1
ATOM 2343 C C . ASP A 1 306 ? -1.793 -0.315 -12.908 1.00 51.47 306 ASP A C 1
ATOM 2345 O O . ASP A 1 306 ? -1.602 0.902 -12.977 1.00 51.47 306 ASP A O 1
ATOM 2349 N N . ARG A 1 307 ? -2.710 -0.907 -13.683 1.00 48.16 307 ARG A N 1
ATOM 2350 C CA . ARG A 1 307 ? -3.509 -0.180 -14.677 1.00 48.16 307 ARG A CA 1
ATOM 2351 C C . ARG A 1 307 ? -4.954 -0.047 -14.212 1.00 48.16 307 ARG A C 1
ATOM 2353 O O . ARG A 1 307 ? -5.628 -1.048 -13.974 1.00 48.16 307 ARG A O 1
ATOM 2360 N N . LEU A 1 308 ? -5.412 1.204 -14.128 1.00 68.44 308 LEU A N 1
ATOM 2361 C CA . LEU A 1 308 ? -6.818 1.544 -13.947 1.00 68.44 308 LEU A CA 1
ATOM 2362 C C . LEU A 1 308 ? -7.571 1.131 -15.210 1.00 68.44 308 LEU A C 1
ATOM 2364 O O . LEU A 1 308 ? -7.269 1.596 -16.311 1.00 68.44 308 LEU A O 1
ATOM 2368 N N . VAL A 1 309 ? -8.532 0.234 -15.041 1.00 80.38 309 VAL A N 1
ATOM 2369 C CA . VAL A 1 309 ? -9.417 -0.221 -16.101 1.00 80.38 309 VAL A CA 1
ATOM 2370 C C . VAL A 1 309 ? -10.860 0.083 -15.731 1.00 80.38 309 VAL A C 1
ATOM 2372 O O . VAL A 1 309 ? -11.329 -0.127 -14.617 1.00 80.38 309 VAL A O 1
ATOM 2375 N N . LEU A 1 310 ? -11.573 0.620 -16.705 1.00 82.81 310 LEU A N 1
ATOM 2376 C CA . LEU A 1 310 ? -12.969 0.991 -16.632 1.00 82.81 310 LEU A CA 1
ATOM 2377 C C . LEU A 1 310 ? -13.763 -0.120 -17.323 1.00 82.81 310 LEU A C 1
ATOM 2379 O O . LEU A 1 310 ? -13.773 -0.182 -18.560 1.00 82.81 310 LEU A O 1
ATOM 2383 N N . PRO A 1 311 ? -14.360 -1.051 -16.562 1.00 77.94 311 PRO A N 1
ATOM 2384 C CA . PRO A 1 311 ? -15.129 -2.135 -17.141 1.00 77.94 311 PRO A CA 1
ATOM 2385 C C . PRO A 1 311 ? -16.448 -1.610 -17.709 1.00 77.94 311 PRO A C 1
ATOM 2387 O O . PRO A 1 311 ? -17.133 -0.765 -17.131 1.00 77.94 311 PRO A O 1
ATOM 2390 N N . CYS A 1 312 ? -16.827 -2.141 -18.864 1.00 77.31 312 CYS A N 1
ATOM 2391 C CA . CYS A 1 312 ? -18.160 -1.955 -19.406 1.00 77.31 312 CYS A CA 1
ATOM 2392 C C . CYS A 1 312 ? -19.166 -2.845 -18.655 1.00 77.31 312 CYS A C 1
ATOM 2394 O O . CYS A 1 312 ? -18.973 -4.048 -18.526 1.00 77.31 312 CYS A O 1
ATOM 2396 N N . TYR A 1 313 ? -20.297 -2.285 -18.218 1.00 76.81 313 TYR A N 1
ATOM 2397 C CA . TYR A 1 313 ? -21.325 -3.048 -17.491 1.00 76.81 313 TYR A CA 1
ATOM 2398 C C . TYR A 1 313 ? -22.212 -3.925 -18.396 1.00 76.81 313 TYR A C 1
ATOM 2400 O O . TYR A 1 313 ? -23.002 -4.727 -17.905 1.00 76.81 313 TYR A O 1
ATOM 2408 N N . VAL A 1 314 ? -22.104 -3.783 -19.723 1.00 79.81 314 VAL A N 1
ATOM 2409 C CA . VAL A 1 314 ? -22.899 -4.540 -20.712 1.00 79.81 314 VAL A CA 1
ATOM 2410 C C . VAL A 1 314 ? -22.110 -5.707 -21.322 1.00 79.81 314 VAL A C 1
ATOM 2412 O O . VAL A 1 314 ? -22.690 -6.662 -21.837 1.00 79.81 314 VAL A O 1
ATOM 2415 N N . CYS A 1 315 ? -20.780 -5.651 -21.300 1.00 80.00 315 CYS A N 1
ATOM 2416 C CA . CYS A 1 315 ? -19.911 -6.606 -21.982 1.00 80.00 315 CYS A CA 1
ATOM 2417 C C . CYS A 1 315 ? -18.541 -6.696 -21.295 1.00 80.00 315 CYS A C 1
ATOM 2419 O O . CYS A 1 315 ? -18.137 -5.742 -20.643 1.00 80.00 315 CYS A O 1
ATOM 2421 N N . PRO A 1 316 ? -17.780 -7.789 -21.478 1.00 76.88 316 PRO A N 1
ATOM 2422 C CA . PRO A 1 316 ? -16.540 -8.037 -20.738 1.00 76.88 316 PRO A CA 1
ATOM 2423 C C . PRO A 1 316 ? -15.342 -7.184 -21.205 1.00 76.88 316 PRO A C 1
ATOM 2425 O O . PRO A 1 316 ? -14.197 -7.563 -20.975 1.00 76.88 316 PRO A O 1
ATOM 2428 N N . ARG A 1 317 ? -15.567 -6.079 -21.930 1.00 75.50 317 ARG A N 1
ATOM 2429 C CA . ARG A 1 317 ? -14.483 -5.194 -22.377 1.00 75.50 317 ARG A CA 1
ATOM 2430 C C . ARG A 1 317 ? -14.107 -4.219 -21.270 1.00 75.50 317 ARG A C 1
ATOM 2432 O O . ARG A 1 317 ? -14.972 -3.658 -20.601 1.00 75.50 317 ARG A O 1
ATOM 2439 N N . VAL A 1 318 ? -12.807 -3.995 -21.146 1.00 84.50 318 VAL A N 1
ATOM 2440 C CA . VAL A 1 318 ? -12.197 -3.057 -20.208 1.00 84.50 318 VAL A CA 1
ATOM 2441 C C . VAL A 1 318 ? -11.490 -1.950 -20.981 1.00 84.50 318 VAL A C 1
ATOM 2443 O O . VAL A 1 318 ? -10.907 -2.205 -22.037 1.00 84.50 318 VAL A O 1
ATOM 2446 N N . PHE A 1 319 ? -11.562 -0.722 -20.474 1.00 84.94 319 PHE A N 1
ATOM 2447 C CA . PHE A 1 319 ? -11.021 0.465 -21.137 1.00 84.94 319 PHE A CA 1
ATOM 2448 C C . PHE A 1 319 ? -10.045 1.190 -20.220 1.00 84.94 319 PHE A C 1
ATOM 2450 O O . PHE A 1 319 ? -10.285 1.298 -19.027 1.00 84.94 319 PHE A O 1
ATOM 2457 N N . SER A 1 320 ? -8.946 1.708 -20.760 1.00 79.56 320 SER A N 1
ATOM 2458 C CA . SER A 1 320 ? -7.961 2.474 -19.983 1.00 79.56 320 SER A CA 1
ATOM 2459 C C . SER A 1 320 ? -8.351 3.943 -19.778 1.00 79.56 320 SER A C 1
ATOM 2461 O O . SER A 1 320 ? -7.734 4.626 -18.968 1.00 79.56 320 SER A O 1
ATOM 2463 N N . THR A 1 321 ? -9.360 4.447 -20.500 1.00 82.25 321 THR A N 1
ATOM 2464 C CA . THR A 1 321 ? -9.816 5.846 -20.441 1.00 82.25 321 THR A CA 1
ATOM 2465 C C . THR A 1 321 ? -11.343 5.953 -20.480 1.00 82.25 321 THR A C 1
ATOM 2467 O O . THR A 1 321 ? -12.023 5.120 -21.087 1.00 82.25 321 THR A O 1
ATOM 2470 N N . LEU A 1 322 ? -11.892 6.999 -19.845 1.00 82.06 322 LEU A N 1
ATOM 2471 C CA . LEU A 1 322 ? -13.339 7.265 -19.817 1.00 82.06 322 LEU A CA 1
ATOM 2472 C C . LEU A 1 322 ? -13.898 7.537 -21.217 1.00 82.06 322 LEU A C 1
ATOM 2474 O O . LEU A 1 322 ? -14.920 6.965 -21.576 1.00 82.06 322 LEU A O 1
ATOM 2478 N N . ALA A 1 323 ? -13.182 8.304 -22.043 1.00 81.06 323 ALA A N 1
ATOM 2479 C CA . ALA A 1 323 ? -13.593 8.594 -23.418 1.00 81.06 323 ALA A CA 1
ATOM 2480 C C . ALA A 1 323 ? -13.774 7.315 -24.261 1.00 81.06 323 ALA A C 1
ATOM 2482 O O . ALA A 1 323 ? -14.732 7.189 -25.024 1.00 81.06 323 ALA A O 1
ATOM 2483 N N . ALA A 1 324 ? -12.894 6.320 -24.093 1.00 81.94 324 ALA A N 1
ATOM 2484 C CA . ALA A 1 324 ? -13.018 5.046 -24.797 1.00 81.94 324 ALA A CA 1
ATOM 2485 C C . ALA A 1 324 ? -14.216 4.217 -24.296 1.00 81.94 324 ALA A C 1
ATOM 2487 O O . ALA A 1 324 ? -14.899 3.577 -25.103 1.00 81.94 324 ALA A O 1
ATOM 2488 N N . LEU A 1 325 ? -14.505 4.266 -22.990 1.00 86.38 325 LEU A N 1
ATOM 2489 C CA . LEU A 1 325 ? -15.699 3.649 -22.414 1.00 86.38 325 LEU A CA 1
ATOM 2490 C C . LEU A 1 325 ? -16.984 4.334 -22.912 1.00 86.38 325 LEU A C 1
ATOM 2492 O O . LEU A 1 325 ? -17.928 3.638 -23.275 1.00 86.38 325 LEU A O 1
ATOM 2496 N N . GLU A 1 326 ? -17.031 5.664 -22.990 1.00 84.56 326 GLU A N 1
ATOM 2497 C CA . GLU A 1 326 ? -18.196 6.420 -23.475 1.00 84.56 326 GLU A CA 1
ATOM 2498 C C . GLU A 1 326 ? -18.515 6.119 -24.943 1.00 84.56 326 GLU A C 1
ATOM 2500 O O . GLU A 1 326 ? -19.653 5.774 -25.279 1.00 84.56 326 GLU A O 1
ATOM 2505 N N . VAL A 1 327 ? -17.502 6.139 -25.815 1.00 87.56 327 VAL A N 1
ATOM 2506 C CA . VAL A 1 327 ? -17.650 5.752 -27.231 1.00 87.56 327 VAL A CA 1
ATOM 2507 C C . VAL A 1 327 ? -18.139 4.307 -27.353 1.00 87.56 327 VAL A C 1
ATOM 2509 O O . VAL A 1 327 ? -18.962 3.973 -28.212 1.00 87.56 327 VAL A O 1
ATOM 2512 N N . HIS A 1 328 ? -17.667 3.424 -26.476 1.00 86.38 328 HIS A N 1
ATOM 2513 C CA . HIS A 1 328 ? -18.122 2.044 -26.429 1.00 86.38 328 HIS A CA 1
ATOM 2514 C C . HIS A 1 328 ? -19.569 1.900 -25.918 1.00 86.38 328 HIS A C 1
ATOM 2516 O O . HIS A 1 328 ? -20.342 1.124 -26.486 1.00 86.38 328 HIS A O 1
ATOM 2522 N N . MET A 1 329 ? -19.975 2.676 -24.912 1.00 84.94 329 MET A N 1
ATOM 2523 C CA . MET A 1 329 ? -21.351 2.724 -24.406 1.00 84.94 329 MET A CA 1
ATOM 2524 C C . MET A 1 329 ? -22.333 3.254 -25.452 1.00 84.94 329 MET A C 1
ATOM 2526 O O . MET A 1 329 ? -23.421 2.691 -25.612 1.00 84.94 329 MET A O 1
ATOM 2530 N N . ALA A 1 330 ? -21.927 4.238 -26.258 1.00 85.50 330 ALA A N 1
ATOM 2531 C CA . ALA A 1 330 ? -22.718 4.712 -27.393 1.00 85.50 330 ALA A CA 1
ATOM 2532 C C . ALA A 1 330 ? -22.991 3.593 -28.422 1.00 85.50 330 ALA A C 1
ATOM 2534 O O . ALA A 1 330 ? -24.085 3.500 -28.986 1.00 85.50 330 ALA A O 1
ATOM 2535 N N . ARG A 1 331 ? -22.043 2.664 -28.622 1.00 83.81 331 ARG A N 1
ATOM 2536 C CA . ARG A 1 331 ? -22.249 1.486 -29.488 1.00 83.81 331 ARG A CA 1
ATOM 2537 C C . ARG A 1 331 ? -23.254 0.492 -28.906 1.00 83.81 331 ARG A C 1
ATOM 2539 O O . ARG A 1 331 ? -24.019 -0.096 -29.668 1.00 83.81 331 ARG A O 1
ATOM 2546 N N . HIS A 1 332 ? -23.308 0.328 -27.585 1.00 80.50 332 HIS A N 1
ATOM 2547 C CA . HIS A 1 332 ? -24.341 -0.488 -26.938 1.00 80.50 332 HIS A CA 1
ATOM 2548 C C . HIS A 1 332 ? -25.741 0.118 -27.094 1.00 80.50 332 HIS A C 1
ATOM 2550 O O . HIS A 1 332 ? -26.686 -0.614 -27.399 1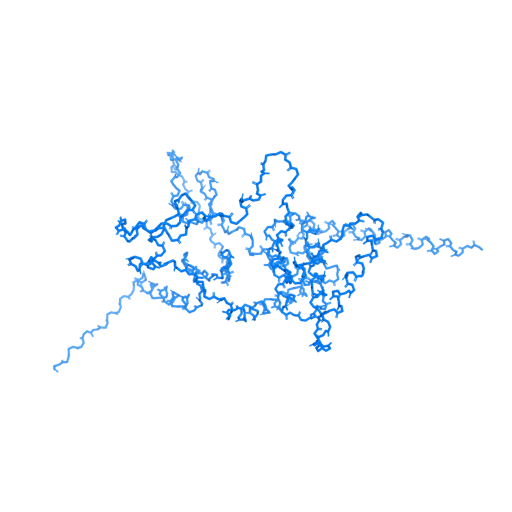.00 80.50 332 HIS A O 1
ATOM 2556 N N . ALA A 1 333 ? -25.866 1.444 -26.981 1.00 77.06 333 ALA A N 1
ATOM 2557 C CA . ALA A 1 333 ? -27.123 2.153 -27.223 1.00 77.06 333 ALA A CA 1
ATOM 2558 C C . ALA A 1 333 ? -27.624 1.974 -28.671 1.00 77.06 333 ALA A C 1
ATOM 2560 O O . ALA A 1 333 ? -28.813 1.739 -28.891 1.00 77.06 333 ALA A O 1
ATOM 2561 N N . ASN A 1 334 ? -26.715 1.993 -29.651 1.00 72.38 334 ASN A N 1
ATOM 2562 C CA . ASN A 1 334 ? -27.049 1.790 -31.065 1.00 72.38 334 ASN A CA 1
ATOM 2563 C C . ASN A 1 334 ? -27.314 0.316 -31.426 1.00 72.38 334 ASN A C 1
ATOM 2565 O O . ASN A 1 334 ? -28.131 0.034 -32.300 1.00 72.38 334 ASN A O 1
ATOM 2569 N N . SER A 1 335 ? -26.673 -0.632 -30.737 1.00 64.44 335 SER A N 1
ATOM 2570 C CA . SER A 1 335 ? -26.906 -2.072 -30.925 1.00 64.44 335 SER A CA 1
ATOM 2571 C C . SER A 1 335 ? -28.283 -2.506 -30.407 1.00 64.44 335 SER A C 1
ATOM 2573 O O . SER A 1 335 ? -28.984 -3.270 -31.070 1.00 64.44 335 SER A O 1
ATOM 2575 N N . LYS A 1 336 ? -28.731 -1.933 -29.278 1.00 51.78 336 LYS A N 1
ATOM 2576 C CA . LYS A 1 336 ? -30.063 -2.196 -28.706 1.00 51.78 336 LYS A CA 1
ATOM 2577 C C . LYS A 1 336 ? -31.198 -1.804 -29.664 1.00 51.78 336 LYS A C 1
ATOM 2579 O O . LYS A 1 336 ? -32.207 -2.493 -29.711 1.00 51.78 336 LYS A O 1
ATOM 2584 N N . ARG A 1 337 ? -30.992 -0.767 -30.490 1.00 51.62 337 ARG A N 1
ATOM 2585 C CA . ARG A 1 337 ? -31.940 -0.333 -31.537 1.00 51.62 337 ARG A CA 1
ATOM 2586 C C . ARG A 1 337 ? -32.021 -1.284 -32.737 1.00 51.62 337 ARG A C 1
ATOM 2588 O O . ARG A 1 337 ? -33.014 -1.261 -33.447 1.00 51.62 337 ARG A O 1
ATOM 2595 N N . LYS A 1 338 ? -31.003 -2.121 -32.973 1.00 47.00 338 LYS A N 1
ATOM 2596 C CA . LYS A 1 338 ? -31.007 -3.120 -34.059 1.00 47.00 338 LYS A CA 1
ATOM 2597 C C . LYS A 1 338 ? -31.631 -4.458 -33.652 1.00 47.00 338 LYS A C 1
ATOM 2599 O O . LYS A 1 338 ? -32.083 -5.181 -34.531 1.00 47.00 338 LYS A O 1
ATOM 2604 N N . SER A 1 339 ? -31.652 -4.797 -32.359 1.00 45.25 339 SER A N 1
ATOM 2605 C CA . SER A 1 339 ? -32.205 -6.069 -31.865 1.00 45.25 339 SER A CA 1
ATOM 2606 C C . SER A 1 339 ? -33.674 -5.991 -31.440 1.00 45.25 339 SER A C 1
ATOM 2608 O O . SER A 1 339 ? -34.328 -7.023 -31.344 1.00 45.25 339 SER A O 1
ATOM 2610 N N . THR A 1 340 ? -34.207 -4.793 -31.184 1.00 41.41 340 THR A N 1
ATOM 2611 C CA . THR A 1 340 ? -35.649 -4.561 -31.025 1.00 41.41 340 THR A CA 1
ATOM 2612 C C . THR A 1 340 ? -36.200 -4.063 -32.356 1.00 41.41 340 THR A C 1
ATOM 2614 O O . THR A 1 340 ? -36.140 -2.870 -32.645 1.00 41.41 340 THR A O 1
ATOM 2617 N N . GLY A 1 341 ? -36.653 -4.985 -33.205 1.00 39.47 341 GLY A N 1
ATOM 2618 C CA . GLY A 1 341 ? -37.230 -4.656 -34.502 1.00 39.47 341 GLY A CA 1
ATOM 2619 C C . GLY A 1 341 ? -38.444 -3.735 -34.373 1.00 39.47 341 GLY A C 1
ATOM 2620 O O . GLY A 1 341 ? -39.522 -4.178 -34.001 1.00 39.47 341 GLY A O 1
ATOM 2621 N N . LEU A 1 342 ? -38.257 -2.470 -34.736 1.00 36.44 342 LEU A N 1
ATOM 2622 C CA . LEU A 1 342 ? -39.270 -1.632 -35.363 1.00 36.44 342 LEU A CA 1
ATOM 2623 C C . LEU A 1 342 ? -38.557 -0.873 -36.477 1.00 36.44 342 LEU A C 1
ATOM 2625 O O . LEU A 1 342 ? -37.702 -0.017 -36.258 1.00 36.44 342 LEU A O 1
ATOM 2629 N N . SER A 1 343 ? -38.834 -1.326 -37.691 1.00 40.41 343 SER A N 1
ATOM 2630 C CA . SER A 1 343 ? -38.414 -0.704 -38.930 1.00 40.41 343 SER A CA 1
ATOM 2631 C C . SER A 1 343 ? -39.171 0.604 -39.124 1.00 40.41 343 SER A C 1
ATOM 2633 O O . SER A 1 343 ? -40.364 0.553 -39.387 1.00 40.41 343 SER A O 1
ATOM 2635 N N . ASP A 1 344 ? -38.464 1.729 -39.124 1.00 35.69 344 ASP A N 1
ATOM 2636 C CA . ASP A 1 344 ? -38.893 2.912 -39.867 1.00 35.69 344 ASP A CA 1
ATOM 2637 C C . ASP A 1 344 ? -37.823 3.221 -40.912 1.00 35.69 344 ASP A C 1
ATOM 2639 O O . ASP A 1 344 ? -36.758 3.777 -40.637 1.00 35.69 344 ASP A O 1
ATOM 2643 N N . ARG A 1 345 ? -38.089 2.766 -42.141 1.00 39.34 345 ARG A N 1
ATOM 2644 C CA . ARG A 1 345 ? -37.394 3.241 -43.338 1.00 39.34 345 ARG A CA 1
ATOM 2645 C C . ARG A 1 345 ? -37.901 4.656 -43.632 1.00 39.34 345 ARG A C 1
ATOM 2647 O O . ARG A 1 345 ? -39.096 4.789 -43.884 1.00 39.34 345 ARG A O 1
ATOM 2654 N N . PRO A 1 346 ? -37.048 5.687 -43.733 1.00 37.25 346 PRO A N 1
ATOM 2655 C CA . PRO A 1 346 ? -37.442 6.885 -44.452 1.00 37.25 346 PRO A CA 1
ATOM 2656 C C . PRO A 1 346 ? -37.475 6.578 -45.956 1.00 37.25 346 PRO A C 1
ATOM 2658 O O . PRO A 1 346 ? -36.527 6.036 -46.532 1.00 37.25 346 PRO A O 1
ATOM 2661 N N . LEU A 1 347 ? -38.620 6.888 -46.564 1.00 36.06 347 LEU A N 1
ATOM 2662 C CA . LEU A 1 347 ? -38.868 6.853 -47.999 1.00 36.06 347 LEU A CA 1
ATOM 2663 C C . LEU A 1 347 ? -37.798 7.646 -48.758 1.00 36.06 347 LEU A C 1
ATOM 2665 O O . LEU A 1 347 ? -37.480 8.783 -48.416 1.00 36.06 347 LEU A O 1
ATOM 2669 N N . LYS A 1 348 ? -37.300 7.046 -49.844 1.00 41.19 348 LYS A N 1
ATOM 2670 C CA . LYS A 1 348 ? -36.644 7.770 -50.933 1.00 41.19 348 LYS A CA 1
ATOM 2671 C C . LYS A 1 348 ? -37.603 8.856 -51.426 1.00 41.19 348 LYS A C 1
ATOM 2673 O O . LYS A 1 348 ? -38.649 8.523 -51.975 1.00 41.19 348 LYS A O 1
ATOM 2678 N N . GLN A 1 349 ? -37.232 10.123 -51.279 1.00 38.44 349 GLN A N 1
ATOM 2679 C CA . GLN A 1 349 ? -37.735 11.166 -52.163 1.00 38.44 349 GLN A CA 1
ATOM 2680 C C . GLN A 1 349 ? -36.774 11.269 -53.342 1.00 38.44 349 GLN A C 1
ATOM 2682 O O . GLN A 1 349 ? -35.635 11.711 -53.218 1.00 38.44 349 GLN A O 1
ATOM 2687 N N . SER A 1 350 ? -37.252 10.769 -54.475 1.00 38.06 350 SER A N 1
ATOM 2688 C CA . SER A 1 350 ? -36.826 11.190 -55.799 1.00 38.06 350 SER A CA 1
ATOM 2689 C C . SER A 1 350 ? -37.092 12.685 -55.941 1.00 38.06 350 SER A C 1
ATOM 2691 O O . SER A 1 350 ? -38.242 13.111 -55.829 1.00 38.06 350 SER A O 1
ATOM 2693 N N . ILE A 1 351 ? -36.051 13.463 -56.209 1.00 41.62 351 ILE A N 1
ATOM 2694 C CA . ILE A 1 351 ? -36.193 14.782 -56.816 1.00 41.62 351 ILE A CA 1
ATOM 2695 C C . ILE A 1 351 ? -35.430 14.722 -58.137 1.00 41.62 351 ILE A C 1
ATOM 2697 O O . ILE A 1 351 ? -34.316 14.198 -58.191 1.00 41.62 351 ILE A O 1
ATOM 2701 N N . HIS A 1 352 ? -36.152 15.152 -59.168 1.00 39.56 352 HIS A N 1
ATOM 2702 C CA . HIS A 1 352 ? -35.740 15.352 -60.549 1.00 39.56 352 HIS A CA 1
ATOM 2703 C C . HIS A 1 352 ? -34.541 16.285 -60.694 1.00 39.56 352 HIS A C 1
ATOM 2705 O O . HIS A 1 352 ? -34.422 17.216 -59.864 1.00 39.56 352 HIS A O 1
#

Organism: Achlya hypogyna (NCBI:txid1202772)